Protein AF-A0AA85B5W6-F1 (afdb_monomer)

pLDDT: mean 83.28, std 19.25, range [27.28, 98.5]

Structure (mmCIF, N/CA/C/O backbone):
data_AF-A0AA85B5W6-F1
#
_entry.id   AF-A0AA85B5W6-F1
#
loop_
_atom_site.group_PDB
_atom_site.id
_atom_site.type_symbol
_atom_site.label_atom_id
_atom_site.label_alt_id
_atom_site.label_comp_id
_atom_site.label_asym_id
_atom_site.label_entity_id
_atom_site.label_seq_id
_atom_site.pdbx_PDB_ins_code
_atom_site.Cartn_x
_atom_site.Cartn_y
_atom_site.Cartn_z
_atom_site.occupancy
_atom_site.B_iso_or_equiv
_atom_site.auth_seq_id
_atom_site.auth_comp_id
_atom_site.auth_asym_id
_atom_site.auth_atom_id
_atom_site.pdbx_PDB_model_num
ATOM 1 N N . MET A 1 1 ? 0.219 -20.018 -7.892 1.00 48.59 1 MET A N 1
ATOM 2 C CA . MET A 1 1 ? 1.092 -20.282 -9.063 1.00 48.59 1 MET A CA 1
ATOM 3 C C . MET A 1 1 ? 2.456 -20.764 -8.573 1.00 48.59 1 MET A C 1
ATOM 5 O O . MET A 1 1 ? 2.961 -20.206 -7.611 1.00 48.59 1 MET A O 1
ATOM 9 N N . ARG A 1 2 ? 3.050 -21.797 -9.195 1.00 52.88 2 ARG A N 1
ATOM 10 C CA . ARG A 1 2 ? 4.385 -22.347 -8.834 1.00 52.88 2 ARG A CA 1
ATOM 11 C C . ARG A 1 2 ? 5.553 -21.412 -9.211 1.00 52.88 2 ARG A C 1
ATOM 13 O O . ARG A 1 2 ? 6.679 -21.620 -8.777 1.00 52.88 2 ARG A O 1
ATOM 20 N N . TYR A 1 3 ? 5.238 -20.397 -10.005 1.00 67.00 3 TYR A N 1
ATOM 21 C CA . TYR A 1 3 ? 6.113 -19.479 -10.716 1.00 67.00 3 TYR A CA 1
ATOM 22 C C . TYR A 1 3 ? 5.498 -18.084 -10.593 1.00 67.00 3 TYR A C 1
ATOM 24 O O . TYR A 1 3 ? 4.280 -17.959 -10.730 1.00 67.00 3 TYR A O 1
ATOM 32 N N . GLY A 1 4 ? 6.284 -17.061 -10.268 1.00 78.56 4 GLY A N 1
ATOM 33 C CA . GLY A 1 4 ? 5.754 -15.703 -10.133 1.00 78.56 4 GLY A CA 1
ATOM 34 C C . GLY A 1 4 ? 5.911 -14.881 -11.415 1.00 78.56 4 GLY A C 1
ATOM 35 O O . GLY A 1 4 ? 6.595 -15.285 -12.350 1.00 78.56 4 GLY A O 1
ATOM 36 N N . ILE A 1 5 ? 5.244 -13.729 -11.466 1.00 86.50 5 ILE A N 1
ATOM 37 C CA . ILE A 1 5 ? 5.177 -12.886 -12.667 1.00 86.50 5 ILE A CA 1
ATOM 38 C C . ILE A 1 5 ? 6.371 -11.937 -12.717 1.00 86.50 5 ILE A C 1
ATOM 40 O O . ILE A 1 5 ? 6.615 -11.206 -11.754 1.00 86.50 5 ILE A O 1
ATOM 44 N N . VAL A 1 6 ? 7.072 -11.902 -13.847 1.00 87.88 6 VAL A N 1
ATOM 45 C CA . VAL A 1 6 ? 8.205 -11.005 -14.101 1.00 87.88 6 VAL A CA 1
ATOM 46 C C . VAL A 1 6 ? 7.905 -10.110 -15.301 1.00 87.88 6 VAL A C 1
ATOM 48 O O . VAL A 1 6 ? 7.376 -10.586 -16.307 1.00 87.88 6 VAL A O 1
ATOM 51 N N . LEU A 1 7 ? 8.216 -8.816 -15.173 1.00 86.88 7 LEU A N 1
ATOM 52 C CA . LEU A 1 7 ? 8.003 -7.819 -16.226 1.00 86.88 7 LEU A CA 1
ATOM 53 C C . LEU A 1 7 ? 9.225 -7.664 -17.137 1.00 86.88 7 LEU A C 1
ATOM 55 O O . LEU A 1 7 ? 9.064 -7.463 -18.334 1.00 86.88 7 LEU A O 1
ATOM 59 N N . ASP A 1 8 ? 10.434 -7.778 -16.583 1.00 82.81 8 ASP A N 1
ATOM 60 C CA . ASP A 1 8 ? 11.684 -7.711 -17.344 1.00 82.81 8 ASP A CA 1
ATOM 61 C C . ASP A 1 8 ? 12.495 -9.007 -17.170 1.00 82.81 8 ASP A C 1
ATOM 63 O O . ASP A 1 8 ? 13.161 -9.183 -16.142 1.00 82.81 8 ASP A O 1
ATOM 67 N N . PRO A 1 9 ? 12.446 -9.932 -18.151 1.00 77.25 9 PRO A N 1
ATOM 68 C CA . PRO A 1 9 ? 13.170 -11.190 -18.076 1.00 77.25 9 PRO A CA 1
ATOM 69 C C . PRO A 1 9 ? 14.665 -11.082 -18.400 1.00 77.25 9 PRO A C 1
ATOM 71 O O . PRO A 1 9 ? 15.398 -12.047 -18.203 1.00 77.25 9 PRO A O 1
ATOM 74 N N . SER A 1 10 ? 15.151 -9.919 -18.848 1.00 72.62 10 SER A N 1
ATOM 75 C CA . SER A 1 10 ? 16.491 -9.757 -19.439 1.00 72.62 10 SER A CA 1
ATOM 76 C C . SER A 1 10 ? 17.648 -10.069 -18.483 1.00 72.62 10 SER A C 1
ATOM 78 O O . SER A 1 10 ? 18.784 -10.237 -18.916 1.00 72.62 10 SER A O 1
ATOM 80 N N . LYS A 1 11 ? 17.385 -10.104 -17.172 1.00 66.44 11 LYS A N 1
ATOM 81 C CA . LYS A 1 11 ? 18.387 -10.345 -16.121 1.00 66.44 11 LYS A CA 1
ATOM 82 C C . LYS A 1 11 ? 18.220 -11.687 -15.407 1.00 66.44 11 LYS A C 1
ATOM 84 O O . LYS A 1 11 ? 18.858 -11.911 -14.381 1.00 66.44 11 LYS A O 1
ATOM 89 N N . LEU A 1 12 ? 17.347 -12.559 -15.903 1.00 64.06 12 LEU A N 1
ATOM 90 C CA . LEU A 1 12 ? 17.051 -13.828 -15.249 1.00 64.06 12 LEU A CA 1
ATOM 91 C C . LEU A 1 12 ? 18.063 -14.909 -15.615 1.00 64.06 12 LEU A C 1
ATOM 93 O O . LEU A 1 12 ? 18.280 -15.217 -16.779 1.00 64.06 12 LEU A O 1
ATOM 97 N N . THR A 1 13 ? 18.639 -15.522 -14.585 1.00 54.97 13 THR A N 1
ATOM 98 C CA . THR A 1 13 ? 19.590 -16.638 -14.693 1.00 54.97 13 THR A CA 1
ATOM 99 C C . THR A 1 13 ? 18.946 -18.008 -14.445 1.00 54.97 13 THR A C 1
ATOM 101 O O . THR A 1 13 ? 19.601 -19.029 -14.630 1.00 54.97 13 THR A O 1
ATOM 104 N N . SER A 1 14 ? 17.668 -18.064 -14.040 1.00 57.53 14 SER A N 1
ATOM 105 C CA . SER A 1 14 ? 16.971 -19.295 -13.628 1.00 57.53 14 SER A CA 1
ATOM 106 C C . SER A 1 14 ? 15.591 -19.444 -14.280 1.00 57.53 14 SER A C 1
ATOM 108 O O . SER A 1 14 ? 14.893 -18.452 -14.506 1.00 57.53 14 SER A O 1
ATOM 110 N N . LYS A 1 15 ? 15.171 -20.694 -1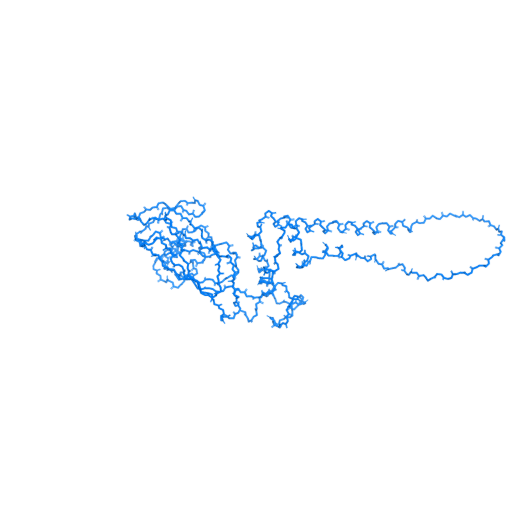4.545 1.00 61.47 15 LYS A N 1
ATOM 111 C CA . LYS A 1 15 ? 13.829 -21.038 -15.055 1.00 61.47 15 LYS A CA 1
ATOM 112 C C . LYS A 1 15 ? 12.762 -20.722 -14.005 1.00 61.47 15 LYS A C 1
ATOM 114 O O . LYS A 1 15 ? 12.447 -21.536 -13.138 1.00 61.47 15 LYS A O 1
ATOM 119 N N . LEU A 1 16 ? 12.194 -19.528 -14.119 1.00 63.81 16 LEU A N 1
ATOM 120 C CA . LEU A 1 16 ? 11.156 -19.006 -13.233 1.00 63.81 16 LEU A CA 1
ATOM 121 C C . LEU A 1 16 ? 9.738 -19.216 -13.752 1.00 63.81 16 LEU A C 1
ATOM 123 O O . LEU A 1 16 ? 8.808 -18.870 -13.037 1.00 63.81 16 LEU A O 1
ATOM 127 N N . THR A 1 17 ? 9.566 -19.788 -14.943 1.00 68.19 17 THR A N 1
ATOM 128 C CA . THR A 1 17 ? 8.276 -20.066 -15.583 1.00 68.19 17 THR A CA 1
ATOM 129 C C . THR A 1 17 ? 8.323 -21.401 -16.321 1.00 68.19 17 THR A C 1
ATOM 131 O O . THR A 1 17 ? 9.388 -21.889 -16.696 1.00 68.19 17 THR A O 1
ATOM 134 N N . TYR A 1 18 ? 7.152 -22.013 -16.516 1.00 70.56 18 TYR A N 1
ATOM 135 C CA . TYR A 1 18 ? 7.030 -23.242 -17.305 1.00 70.56 18 TYR A CA 1
ATOM 136 C C . TYR A 1 18 ? 7.312 -22.991 -18.799 1.00 70.56 18 TYR A C 1
ATOM 138 O O . TYR A 1 18 ? 7.978 -23.799 -19.441 1.00 70.56 18 TYR A O 1
ATOM 146 N N . PHE A 1 19 ? 6.855 -21.848 -19.323 1.00 76.75 19 PHE A N 1
ATOM 147 C CA . PHE A 1 19 ? 7.081 -21.408 -20.700 1.00 76.75 19 PHE A CA 1
ATOM 148 C C . PHE A 1 19 ? 8.150 -20.317 -20.778 1.00 76.75 19 PHE A C 1
ATOM 150 O O . PHE A 1 19 ? 8.316 -19.545 -19.831 1.00 76.75 19 PHE A O 1
ATOM 157 N N . ASP A 1 20 ? 8.848 -20.242 -21.910 1.00 78.56 20 ASP A N 1
ATOM 158 C CA . ASP A 1 20 ? 9.817 -19.181 -22.183 1.00 78.56 20 ASP A CA 1
ATOM 159 C C . ASP A 1 20 ? 9.112 -17.824 -22.350 1.00 78.56 20 ASP A C 1
ATOM 161 O O . ASP A 1 20 ? 8.105 -17.711 -23.047 1.00 78.56 20 ASP A O 1
ATOM 165 N N . LEU A 1 21 ? 9.654 -16.798 -21.694 1.00 81.75 21 LEU A N 1
ATOM 166 C CA . LEU A 1 21 ? 9.147 -15.424 -21.730 1.00 81.75 21 LEU A CA 1
ATOM 167 C C . LEU A 1 21 ? 9.720 -14.616 -22.899 1.00 81.75 21 LEU A C 1
ATOM 169 O O . LEU A 1 21 ? 9.243 -13.518 -23.174 1.00 81.75 21 LEU A O 1
ATOM 173 N N . SER A 1 22 ? 10.732 -15.154 -23.581 1.00 79.69 22 SER A N 1
ATOM 174 C CA . SER A 1 22 ? 11.402 -14.504 -24.712 1.00 79.69 22 SER A CA 1
ATOM 175 C C . SER A 1 22 ? 10.556 -14.535 -25.987 1.00 79.69 22 SER A C 1
ATOM 177 O O . SER A 1 22 ? 10.724 -13.692 -26.865 1.00 79.69 22 SER A O 1
ATOM 179 N N . SER A 1 23 ? 9.631 -15.495 -26.091 1.00 82.12 23 SER A N 1
ATOM 180 C CA . SER A 1 23 ? 8.736 -15.658 -27.236 1.00 82.12 23 SER A CA 1
ATOM 181 C C . SER A 1 23 ? 7.293 -15.376 -26.838 1.00 82.12 23 SER A C 1
ATOM 183 O O . SER A 1 23 ? 6.719 -16.067 -25.998 1.00 82.12 23 SER A O 1
ATOM 185 N N . SER A 1 24 ? 6.672 -14.394 -27.494 1.00 82.19 24 SER A N 1
ATOM 186 C CA . SER A 1 24 ? 5.273 -14.015 -27.258 1.00 82.19 24 SER A CA 1
ATOM 187 C C . SER A 1 24 ? 4.289 -15.163 -27.503 1.00 82.19 24 SER A C 1
ATOM 189 O O . SER A 1 24 ? 3.263 -15.244 -26.833 1.00 82.19 24 SER A O 1
ATOM 191 N N . HIS A 1 25 ? 4.615 -16.076 -28.421 1.00 86.00 25 HIS A N 1
ATOM 192 C CA . HIS A 1 25 ? 3.773 -17.216 -28.787 1.00 86.00 25 HIS A CA 1
ATOM 193 C C . HIS A 1 25 ? 3.726 -18.317 -27.720 1.00 86.00 25 HIS A C 1
ATOM 195 O O . HIS A 1 25 ? 2.855 -19.180 -27.778 1.00 86.00 25 HIS A O 1
ATOM 201 N N . LEU A 1 26 ? 4.654 -18.302 -26.758 1.00 86.56 26 LEU A N 1
ATOM 202 C CA . LEU A 1 26 ? 4.741 -19.304 -25.693 1.00 86.56 26 LEU A CA 1
ATOM 203 C C . LEU A 1 26 ? 4.123 -18.816 -24.376 1.00 86.56 26 LEU A C 1
ATOM 205 O O . LEU A 1 26 ? 4.012 -19.580 -23.420 1.00 86.56 26 LEU A O 1
ATOM 209 N N . ILE A 1 27 ? 3.691 -17.555 -24.308 1.00 86.31 27 ILE A N 1
ATOM 210 C CA . ILE A 1 27 ? 3.125 -16.978 -23.090 1.00 86.31 27 ILE A CA 1
ATOM 211 C C . ILE A 1 27 ? 1.691 -17.482 -22.892 1.00 86.31 27 ILE A C 1
ATOM 213 O O . ILE A 1 27 ? 0.808 -17.248 -23.714 1.00 86.31 27 ILE A O 1
ATOM 217 N N . SER A 1 28 ? 1.442 -18.125 -21.747 1.00 87.81 28 SER A N 1
ATOM 218 C CA . SER A 1 28 ? 0.088 -18.517 -21.339 1.00 87.81 28 SER A CA 1
ATOM 219 C C . SER A 1 28 ? -0.835 -17.290 -21.193 1.00 87.81 28 SER A C 1
ATOM 221 O O . SER A 1 28 ? -0.402 -16.275 -20.634 1.00 87.81 28 SER A O 1
ATOM 223 N N . PRO A 1 29 ? -2.120 -17.377 -21.593 1.00 89.88 29 PRO A N 1
ATOM 224 C CA . PRO A 1 29 ? -3.101 -16.308 -21.389 1.00 89.88 29 PRO A CA 1
ATOM 225 C C . PRO A 1 29 ? -3.207 -15.827 -19.933 1.00 89.88 29 PRO A C 1
ATOM 227 O O . PRO A 1 29 ? -3.298 -14.621 -19.688 1.00 89.88 29 PRO A O 1
ATOM 230 N N . ASP A 1 30 ? -3.118 -16.740 -18.960 1.00 88.50 30 ASP A N 1
ATOM 231 C CA . ASP A 1 30 ? -3.167 -16.400 -17.532 1.00 88.50 30 ASP A CA 1
ATOM 232 C C . ASP A 1 30 ? -1.936 -15.601 -17.102 1.00 88.50 30 ASP A C 1
ATOM 234 O O . ASP A 1 30 ? -2.045 -14.613 -16.368 1.00 88.50 30 ASP A O 1
ATOM 238 N N . TYR A 1 31 ? -0.759 -15.994 -17.602 1.00 89.31 31 TYR A N 1
ATOM 239 C CA . TYR A 1 31 ? 0.474 -15.250 -17.369 1.00 89.31 31 TYR A CA 1
ATOM 240 C C . TYR A 1 31 ? 0.377 -13.857 -17.985 1.00 89.31 31 TYR A C 1
ATOM 242 O O . TYR A 1 31 ? 0.705 -12.880 -17.321 1.00 89.31 31 TYR A O 1
ATOM 250 N N . LEU A 1 32 ? -0.120 -13.741 -19.220 1.00 89.62 32 LEU A N 1
ATOM 251 C CA . LEU A 1 32 ? -0.286 -12.456 -19.897 1.00 89.62 32 LEU A CA 1
ATOM 252 C C . LEU A 1 32 ? -1.266 -11.534 -19.153 1.00 89.62 32 LEU A C 1
ATOM 254 O O . LEU A 1 32 ? -1.010 -10.337 -19.023 1.00 89.62 32 LEU A O 1
ATOM 258 N N . SER A 1 33 ? -2.370 -12.078 -18.633 1.00 92.94 33 SER A N 1
ATOM 259 C CA . SER A 1 33 ? -3.329 -11.333 -17.807 1.00 92.94 33 SER A CA 1
ATOM 260 C C . SER A 1 33 ? -2.674 -10.802 -16.529 1.00 92.94 33 SER A C 1
ATOM 262 O O . SER A 1 33 ? -2.769 -9.611 -16.219 1.00 92.94 33 SER A O 1
ATOM 264 N N . ALA A 1 34 ? -1.933 -11.653 -15.817 1.00 91.31 34 ALA A N 1
ATOM 265 C CA . ALA A 1 34 ? -1.226 -11.262 -14.603 1.00 91.31 34 ALA A CA 1
ATOM 266 C C . ALA A 1 34 ? -0.055 -10.298 -14.882 1.00 91.31 34 ALA A C 1
ATOM 268 O O . ALA A 1 34 ? 0.158 -9.360 -14.116 1.00 91.31 34 ALA A O 1
ATOM 269 N N . TYR A 1 35 ? 0.654 -10.468 -16.002 1.00 91.62 35 TYR A N 1
ATOM 270 C CA . TYR A 1 35 ? 1.693 -9.562 -16.498 1.00 91.62 35 TYR A CA 1
ATOM 271 C C . TYR A 1 35 ? 1.134 -8.156 -16.718 1.00 91.62 35 TYR A C 1
ATOM 273 O O . TYR A 1 35 ? 1.684 -7.189 -16.192 1.00 91.62 35 TYR A O 1
ATOM 281 N N . LYS A 1 36 ? -0.005 -8.036 -17.416 1.00 94.00 36 LYS A N 1
ATOM 282 C CA . LYS A 1 36 ? -0.684 -6.749 -17.620 1.00 94.00 36 LYS A CA 1
ATOM 283 C C . LYS A 1 36 ? -1.054 -6.112 -16.282 1.00 94.00 36 LYS A C 1
ATOM 285 O O . LYS A 1 36 ? -0.658 -4.977 -16.026 1.00 94.00 36 LYS A O 1
ATOM 290 N N . LYS A 1 37 ? -1.721 -6.848 -15.387 1.00 94.62 37 LYS A N 1
ATOM 291 C CA . LYS A 1 37 ? -2.104 -6.343 -14.055 1.00 94.62 37 LYS A CA 1
ATOM 292 C C . LYS A 1 37 ? -0.897 -5.860 -13.248 1.00 94.62 37 LYS A C 1
ATOM 294 O O . LYS A 1 37 ? -0.909 -4.744 -12.738 1.00 94.62 37 LYS A O 1
ATOM 299 N N . LYS A 1 38 ? 0.174 -6.658 -13.197 1.00 94.38 38 LYS A N 1
ATOM 300 C CA . LYS A 1 38 ? 1.414 -6.284 -12.510 1.00 94.38 38 LYS A CA 1
ATOM 301 C C . LYS A 1 38 ? 2.057 -5.049 -13.145 1.00 94.38 38 LYS A C 1
ATOM 303 O O . LYS A 1 38 ? 2.510 -4.179 -12.415 1.00 94.38 38 LYS A O 1
ATOM 308 N N . SER A 1 39 ? 2.059 -4.925 -14.474 1.00 94.81 39 SER A N 1
ATOM 309 C CA . SER A 1 39 ? 2.603 -3.740 -15.152 1.00 94.81 39 SER A CA 1
ATOM 310 C C . SER A 1 39 ? 1.863 -2.454 -14.769 1.00 94.81 39 SER A C 1
ATOM 312 O O . SER A 1 39 ? 2.509 -1.453 -14.466 1.00 94.81 39 SER A O 1
ATOM 314 N N . HIS A 1 40 ? 0.530 -2.500 -14.675 1.00 95.38 40 HIS A N 1
ATOM 315 C CA . HIS A 1 40 ? -0.272 -1.366 -14.215 1.00 95.38 40 HIS A CA 1
ATOM 316 C C . HIS A 1 40 ? 0.047 -0.991 -12.765 1.00 95.38 40 HIS A C 1
ATOM 318 O O . HIS A 1 40 ? 0.278 0.184 -12.487 1.00 95.38 40 HIS A O 1
ATOM 324 N N . LEU A 1 41 ? 0.135 -1.979 -11.867 1.00 95.00 41 LEU A N 1
ATOM 325 C CA . LEU A 1 41 ? 0.509 -1.743 -10.469 1.00 95.00 41 LEU A CA 1
ATOM 326 C C . LEU A 1 41 ? 1.899 -1.114 -10.354 1.00 95.00 41 LEU A C 1
ATOM 328 O O . LEU A 1 41 ? 2.057 -0.114 -9.668 1.00 95.00 41 LEU A O 1
ATOM 332 N N . VAL A 1 42 ? 2.897 -1.627 -11.078 1.00 95.69 42 VAL A N 1
ATOM 333 C CA . VAL A 1 42 ? 4.266 -1.088 -11.027 1.00 95.69 42 VAL A CA 1
ATOM 334 C C . VAL A 1 42 ? 4.327 0.359 -11.522 1.00 95.69 42 VAL A C 1
ATOM 336 O O . VAL A 1 42 ? 5.028 1.175 -10.927 1.00 95.69 42 VAL A O 1
ATOM 339 N N . ILE A 1 43 ? 3.580 0.719 -12.570 1.00 95.44 43 ILE A N 1
ATOM 340 C CA . ILE A 1 43 ? 3.507 2.116 -13.022 1.00 95.44 43 ILE A CA 1
ATOM 341 C C . ILE A 1 43 ? 2.776 2.997 -12.000 1.00 95.44 43 ILE A C 1
ATOM 343 O O . ILE A 1 43 ? 3.246 4.098 -11.722 1.00 95.44 43 ILE A O 1
ATOM 347 N N . ARG A 1 44 ? 1.694 2.510 -11.381 1.00 96.00 44 ARG A N 1
ATOM 348 C CA . ARG A 1 44 ? 0.989 3.233 -10.311 1.00 96.00 44 ARG A CA 1
ATOM 349 C C . ARG A 1 44 ? 1.874 3.450 -9.081 1.00 96.00 44 ARG A C 1
ATOM 351 O O . ARG A 1 44 ? 1.938 4.555 -8.561 1.00 96.00 44 ARG A O 1
ATOM 358 N N . MET A 1 45 ? 2.625 2.440 -8.653 1.00 95.88 45 MET A N 1
ATOM 359 C CA . MET A 1 45 ? 3.589 2.560 -7.551 1.00 95.88 45 MET A CA 1
ATOM 360 C C . MET A 1 45 ? 4.693 3.576 -7.868 1.00 95.88 45 MET A C 1
ATOM 362 O O . MET A 1 45 ? 5.156 4.304 -6.990 1.00 95.88 45 MET A O 1
ATOM 366 N N . LEU A 1 46 ? 5.124 3.644 -9.131 1.00 95.25 46 LEU A N 1
ATOM 367 C CA . LEU A 1 46 ? 6.082 4.648 -9.582 1.00 95.25 46 LEU A CA 1
ATOM 368 C C . LEU A 1 46 ? 5.472 6.058 -9.567 1.00 95.25 46 LEU A C 1
ATOM 370 O O . LEU A 1 46 ? 6.148 7.001 -9.163 1.00 95.25 46 LEU A O 1
ATOM 374 N N . GLU A 1 47 ? 4.205 6.197 -9.962 1.00 95.94 47 GLU A N 1
ATOM 375 C CA . GLU A 1 47 ? 3.441 7.445 -9.863 1.00 95.94 47 GLU A CA 1
ATOM 376 C C . GLU A 1 47 ? 3.325 7.922 -8.412 1.00 95.94 47 GLU A C 1
ATOM 378 O O . GLU A 1 47 ? 3.610 9.084 -8.145 1.00 95.94 47 GLU A O 1
ATOM 383 N N . LEU A 1 48 ? 2.990 7.034 -7.470 1.00 94.62 48 LEU A N 1
ATOM 384 C CA . LEU A 1 48 ? 2.921 7.361 -6.040 1.00 94.62 48 LEU A CA 1
ATOM 385 C C . LEU A 1 48 ? 4.277 7.830 -5.492 1.00 94.62 48 LEU A C 1
ATOM 387 O O . LEU A 1 48 ? 4.338 8.719 -4.649 1.00 94.62 48 LEU A O 1
ATOM 391 N N . ARG A 1 49 ? 5.380 7.263 -5.995 1.00 92.69 49 ARG A N 1
ATOM 392 C CA . ARG A 1 49 ? 6.738 7.606 -5.549 1.00 92.69 49 ARG A CA 1
ATOM 393 C C . ARG A 1 49 ? 7.266 8.916 -6.129 1.00 92.69 49 ARG A C 1
ATOM 395 O O . ARG A 1 49 ? 7.972 9.640 -5.435 1.00 92.69 49 ARG A O 1
ATOM 402 N N . LEU A 1 50 ? 7.007 9.176 -7.409 1.00 94.19 50 LEU A N 1
ATOM 403 C CA . LEU A 1 50 ? 7.525 10.357 -8.112 1.00 94.19 50 LEU A CA 1
ATOM 404 C C . LEU A 1 50 ? 6.558 11.546 -8.069 1.00 94.19 50 LEU A C 1
ATOM 406 O O . LEU A 1 50 ? 6.986 12.688 -8.213 1.00 94.19 50 LEU A O 1
ATOM 410 N N . GLY A 1 51 ? 5.266 11.276 -7.905 1.00 95.06 51 GLY A N 1
ATOM 411 C CA . GLY A 1 51 ? 4.178 12.212 -8.140 1.00 95.06 51 GLY A CA 1
ATOM 412 C C . GLY A 1 51 ? 3.714 12.209 -9.599 1.00 95.06 51 GLY A C 1
ATOM 413 O O . GLY A 1 51 ? 4.507 12.121 -10.544 1.00 95.06 51 GLY A O 1
ATOM 414 N N . GLN A 1 52 ? 2.404 12.377 -9.787 1.00 94.38 52 GLN A N 1
ATOM 415 C CA . GLN A 1 52 ? 1.764 12.442 -11.103 1.00 94.38 52 GLN A CA 1
ATOM 416 C C . GLN A 1 52 ? 2.386 13.498 -12.044 1.00 94.38 52 GLN A C 1
ATOM 418 O O . GLN A 1 52 ? 2.666 13.155 -13.198 1.00 94.38 52 GLN A O 1
ATOM 423 N N . PRO A 1 53 ? 2.680 14.746 -11.609 1.00 96.62 53 PRO A N 1
ATOM 424 C CA . PRO A 1 53 ? 3.243 15.756 -12.509 1.00 96.62 53 PRO A CA 1
ATOM 425 C C . PRO A 1 53 ? 4.616 15.356 -13.056 1.00 96.62 53 PRO A C 1
ATOM 427 O O . PRO A 1 53 ? 4.916 15.573 -14.230 1.00 96.62 53 PRO A O 1
ATOM 430 N N . VAL A 1 54 ? 5.442 14.731 -12.217 1.00 96.25 54 VAL A N 1
ATOM 431 C CA . VAL A 1 54 ? 6.794 14.299 -12.576 1.00 96.25 54 VAL A CA 1
ATOM 432 C C . VAL A 1 54 ? 6.742 13.110 -13.531 1.00 96.25 54 VAL A C 1
ATOM 434 O O . VAL A 1 54 ? 7.444 13.103 -14.543 1.00 96.25 54 VAL A O 1
ATOM 437 N N . LEU A 1 55 ? 5.872 12.128 -13.269 1.00 95.75 55 LEU A N 1
ATOM 438 C CA . LEU A 1 55 ? 5.683 11.004 -14.186 1.00 95.75 55 LEU A CA 1
ATOM 439 C C . LEU A 1 55 ? 5.204 11.488 -15.564 1.00 95.75 55 LEU A C 1
ATOM 441 O O . LEU A 1 55 ? 5.704 11.022 -16.588 1.00 95.75 55 LEU A O 1
ATOM 445 N N . LEU A 1 56 ? 4.309 12.478 -15.612 1.00 96.19 56 LEU A N 1
ATOM 446 C CA . LEU A 1 56 ? 3.862 13.073 -16.871 1.00 96.19 56 LEU A CA 1
ATOM 447 C C . LEU A 1 56 ? 5.009 13.762 -17.630 1.00 96.19 56 LEU A C 1
ATOM 449 O O . LEU A 1 56 ? 5.119 13.613 -18.847 1.00 96.19 56 LEU A O 1
ATOM 453 N N . GLN A 1 57 ? 5.904 14.468 -16.933 1.00 96.62 57 GLN A N 1
ATOM 454 C CA . GLN A 1 57 ? 7.101 15.058 -17.547 1.00 96.62 57 GLN A CA 1
ATOM 455 C C . GLN A 1 57 ? 8.025 13.992 -18.152 1.00 96.62 57 GLN A C 1
ATOM 457 O O . GLN A 1 57 ? 8.527 14.175 -19.263 1.00 96.62 57 GLN A O 1
ATOM 462 N N . VAL A 1 58 ? 8.210 12.860 -17.466 1.00 95.81 58 VAL A N 1
ATOM 463 C CA . VAL A 1 58 ? 8.976 11.710 -17.974 1.00 95.81 58 VAL A CA 1
ATOM 464 C C . VAL A 1 58 ? 8.350 11.158 -19.258 1.00 95.81 58 VAL A C 1
ATOM 466 O O . VAL A 1 58 ? 9.053 10.980 -20.256 1.00 95.81 58 VAL A O 1
ATOM 469 N N . LEU A 1 59 ? 7.032 10.931 -19.263 1.00 95.00 59 LEU A N 1
ATOM 470 C CA . LEU A 1 59 ? 6.301 10.431 -20.435 1.00 95.00 59 LEU A CA 1
ATOM 471 C C . LEU A 1 59 ? 6.362 11.410 -21.616 1.00 95.00 59 LEU A C 1
ATOM 473 O O . LEU A 1 59 ? 6.591 11.005 -22.757 1.00 95.00 59 LEU A O 1
ATOM 477 N N . ASN A 1 60 ? 6.250 12.710 -21.346 1.00 95.81 60 ASN A N 1
ATOM 478 C CA . ASN A 1 60 ? 6.406 13.742 -22.366 1.00 95.81 60 ASN A CA 1
ATOM 479 C C . ASN A 1 60 ? 7.828 13.767 -22.934 1.00 95.81 60 ASN A C 1
ATOM 481 O O . ASN A 1 60 ? 8.004 13.851 -24.151 1.00 95.81 60 ASN A O 1
ATOM 485 N N . LYS A 1 61 ? 8.855 13.645 -22.083 1.00 94.69 61 LYS A N 1
ATOM 486 C CA . LYS A 1 61 ? 10.254 13.601 -22.524 1.00 94.69 61 LYS A CA 1
ATOM 487 C C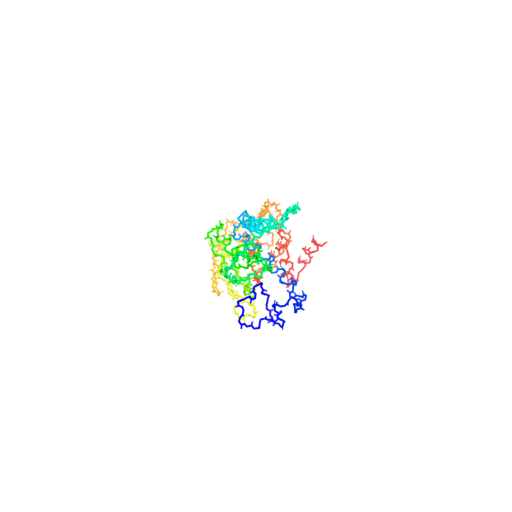 . LYS A 1 61 ? 10.519 12.399 -23.432 1.00 94.69 61 LYS A C 1
ATOM 489 O O . LYS A 1 61 ? 11.155 12.577 -24.469 1.00 94.69 61 LYS A O 1
ATOM 494 N N . LEU A 1 62 ? 9.997 11.218 -23.085 1.00 93.12 62 LEU A N 1
ATOM 495 C CA . LEU A 1 62 ? 10.051 10.016 -23.929 1.00 93.12 62 LEU A CA 1
ATOM 496 C C . LEU A 1 62 ? 9.497 10.289 -25.331 1.00 93.12 62 LEU A C 1
ATOM 498 O O . LEU A 1 62 ? 10.178 10.058 -26.329 1.00 93.12 62 LEU A O 1
ATOM 502 N N . LEU A 1 63 ? 8.284 10.840 -25.403 1.00 92.94 63 LEU A N 1
ATOM 503 C CA . LEU A 1 63 ? 7.616 11.108 -26.673 1.00 92.94 63 LEU A CA 1
ATOM 504 C C . LEU A 1 63 ? 8.355 12.162 -27.510 1.00 92.94 63 LEU A C 1
ATOM 506 O O . LEU A 1 63 ? 8.467 12.022 -28.728 1.00 92.94 63 LEU A O 1
ATOM 510 N N . VAL A 1 64 ? 8.871 13.217 -26.874 1.00 93.75 64 VAL A N 1
ATOM 511 C CA . VAL A 1 64 ? 9.637 14.268 -27.557 1.00 93.75 64 VAL A CA 1
ATOM 512 C C . VAL A 1 64 ? 10.929 13.704 -28.148 1.00 93.75 64 VAL A C 1
ATOM 514 O O . VAL A 1 64 ? 11.208 13.955 -29.319 1.00 93.75 64 VAL A O 1
ATOM 517 N N . LEU A 1 65 ? 11.687 12.907 -27.390 1.00 91.31 65 LEU A N 1
ATOM 518 C CA . LEU A 1 65 ? 12.929 12.295 -27.876 1.00 91.31 65 LEU A CA 1
ATOM 519 C C . LEU A 1 65 ? 12.679 11.346 -29.058 1.00 91.31 65 LEU A C 1
ATOM 521 O O . LEU A 1 65 ? 13.407 11.404 -30.055 1.00 91.31 65 LEU A O 1
ATOM 525 N N . ALA A 1 66 ? 11.615 10.542 -28.992 1.00 90.94 66 ALA A N 1
ATOM 526 C CA . ALA A 1 66 ? 11.210 9.665 -30.087 1.00 90.94 66 ALA A CA 1
ATOM 527 C C . ALA A 1 66 ? 10.834 10.462 -31.349 1.00 90.94 66 ALA A C 1
ATOM 529 O O . ALA A 1 66 ? 11.306 10.165 -32.451 1.00 90.94 66 ALA A O 1
ATOM 530 N N . ARG A 1 67 ? 10.033 11.527 -31.196 1.00 91.19 67 ARG A N 1
ATOM 531 C CA . ARG A 1 67 ? 9.616 12.405 -32.303 1.00 91.19 67 ARG A CA 1
ATOM 532 C C . ARG A 1 67 ? 10.801 13.102 -32.969 1.00 91.19 67 ARG A C 1
ATOM 534 O O . ARG A 1 67 ? 10.866 13.133 -34.196 1.00 91.19 67 ARG A O 1
ATOM 541 N N . LEU A 1 68 ? 11.723 13.658 -32.183 1.00 90.00 68 LEU A N 1
ATOM 542 C CA . LEU A 1 68 ? 12.908 14.347 -32.706 1.00 90.00 68 LEU A CA 1
ATOM 543 C C . LEU A 1 68 ? 13.819 13.386 -33.476 1.00 90.00 68 LEU A C 1
ATOM 545 O O . LEU A 1 68 ? 14.230 13.697 -34.593 1.00 90.00 68 LEU A O 1
ATOM 549 N N . SER A 1 69 ? 14.051 12.193 -32.927 1.00 89.06 69 SER A N 1
ATOM 550 C CA . SER A 1 69 ? 14.879 11.169 -33.577 1.00 89.06 69 SER A CA 1
ATOM 551 C C . SER A 1 69 ? 14.255 10.702 -34.895 1.00 89.06 69 SER A C 1
ATOM 553 O O . SER A 1 69 ? 14.941 10.627 -35.909 1.00 89.06 69 SER A O 1
ATOM 555 N N . THR A 1 70 ? 12.932 10.501 -34.923 1.00 87.25 70 THR A N 1
ATOM 556 C CA . THR A 1 70 ? 12.194 10.123 -36.143 1.00 87.25 70 THR A CA 1
ATOM 557 C C . THR A 1 70 ? 12.300 11.192 -37.237 1.00 87.25 70 THR A C 1
ATOM 559 O O . THR A 1 70 ? 12.585 10.873 -38.388 1.00 87.25 70 THR A O 1
ATOM 562 N N . LYS A 1 71 ? 12.142 12.479 -36.892 1.00 85.50 71 LYS A N 1
ATOM 563 C CA . LYS A 1 71 ? 12.289 13.591 -37.851 1.00 85.50 71 LYS A CA 1
ATOM 564 C C . LYS A 1 71 ? 13.707 13.698 -38.420 1.00 85.50 71 LYS A C 1
ATOM 566 O O . LYS A 1 71 ? 13.872 14.001 -39.601 1.00 85.50 71 LYS A O 1
ATOM 571 N N . SER A 1 72 ? 14.730 13.443 -37.605 1.00 81.94 72 SER A N 1
ATOM 572 C CA . SER A 1 72 ? 16.122 13.446 -38.073 1.00 81.94 72 SER A CA 1
ATOM 573 C C . SER A 1 72 ? 16.383 12.328 -39.091 1.00 81.94 72 SER A C 1
ATOM 575 O O . SER A 1 72 ? 17.041 12.556 -40.105 1.00 81.94 72 SER A O 1
ATOM 577 N N . ILE A 1 73 ? 15.796 11.148 -38.884 1.00 80.25 73 ILE A N 1
ATOM 578 C CA . ILE A 1 73 ? 15.908 10.015 -39.818 1.00 80.25 73 ILE A CA 1
ATOM 579 C C . ILE A 1 73 ? 15.173 10.303 -41.135 1.00 80.25 73 ILE A C 1
ATOM 581 O O . ILE A 1 73 ? 15.693 10.040 -42.216 1.00 80.25 73 ILE A O 1
ATOM 585 N N . LEU A 1 74 ? 13.979 10.895 -41.065 1.00 78.19 74 LEU A N 1
ATOM 586 C CA . LEU A 1 74 ? 13.215 11.255 -42.265 1.00 78.19 74 LEU A CA 1
ATOM 587 C C . LEU A 1 74 ? 13.928 12.341 -43.084 1.00 78.19 74 LEU A C 1
ATOM 589 O O . LEU A 1 74 ? 14.140 12.173 -44.279 1.00 78.19 74 LEU A O 1
ATOM 593 N N . SER A 1 75 ? 14.418 13.397 -42.430 1.00 74.12 75 SER A N 1
ATOM 594 C CA . SER A 1 75 ? 15.131 14.482 -43.125 1.00 74.12 75 SER A CA 1
ATOM 595 C C . SER A 1 75 ? 16.493 14.071 -43.706 1.00 74.12 75 SER A C 1
ATOM 597 O O . SER A 1 75 ? 16.961 14.695 -44.656 1.00 74.12 75 SER A O 1
ATOM 599 N N . SER A 1 76 ? 17.136 13.023 -43.176 1.00 62.31 76 SER A N 1
ATOM 600 C CA . SER A 1 76 ? 18.334 12.422 -43.788 1.00 62.31 76 SER A CA 1
ATOM 601 C C . SER A 1 76 ? 17.998 11.508 -44.972 1.00 62.31 76 SER A C 1
ATOM 603 O O . SER A 1 76 ? 18.800 11.394 -45.896 1.00 62.31 76 SER A O 1
ATOM 605 N N . THR A 1 77 ? 16.800 10.923 -44.997 1.00 58.34 77 THR A N 1
ATOM 606 C CA . THR A 1 77 ? 16.310 10.121 -46.129 1.00 58.34 77 THR A CA 1
ATOM 607 C C . THR A 1 77 ? 15.948 11.009 -47.326 1.00 58.34 77 THR A C 1
ATOM 609 O O . THR A 1 77 ? 16.343 10.699 -48.449 1.00 58.34 77 THR A O 1
ATOM 612 N N . ASP A 1 78 ? 15.309 12.160 -47.090 1.00 56.00 78 ASP A N 1
ATOM 613 C CA . ASP A 1 78 ? 14.939 13.110 -48.153 1.00 56.00 78 ASP A CA 1
ATOM 614 C C . ASP A 1 78 ? 16.165 13.740 -48.842 1.00 56.00 78 ASP A C 1
ATOM 616 O O . ASP A 1 78 ? 16.183 13.895 -50.064 1.00 56.00 78 ASP A O 1
ATOM 620 N N . ARG A 1 79 ? 17.246 14.031 -48.095 1.00 49.88 79 ARG A N 1
ATOM 621 C CA . ARG A 1 79 ? 18.507 14.535 -48.684 1.00 49.88 79 ARG A CA 1
ATOM 622 C C . ARG A 1 79 ? 19.194 13.517 -49.597 1.00 49.88 79 ARG A C 1
ATOM 624 O O . ARG A 1 79 ? 19.826 13.911 -50.575 1.00 49.88 79 ARG A O 1
ATOM 631 N N . ASN A 1 80 ? 19.053 12.225 -49.305 1.00 50.91 80 ASN A N 1
ATOM 632 C CA . ASN A 1 80 ? 19.632 11.166 -50.131 1.00 50.91 80 ASN A CA 1
ATOM 633 C C . ASN A 1 80 ? 18.791 10.867 -51.384 1.00 50.91 80 ASN A C 1
ATOM 635 O O . ASN A 1 80 ? 19.340 10.363 -52.360 1.00 50.91 80 ASN A O 1
ATOM 639 N N . GLN A 1 81 ? 17.498 11.215 -51.407 1.00 46.75 81 GLN A N 1
ATOM 640 C CA . GLN A 1 81 ? 16.673 11.128 -52.622 1.00 46.75 81 GLN A CA 1
ATOM 641 C C . GLN A 1 81 ? 16.872 12.324 -53.566 1.00 46.75 81 GLN A C 1
ATOM 643 O O . GLN A 1 81 ? 16.801 12.152 -54.783 1.00 46.75 81 GLN A O 1
ATOM 648 N N . SER A 1 82 ? 17.225 13.509 -53.052 1.00 42.81 82 SER A N 1
ATOM 649 C CA . SER A 1 82 ? 17.464 14.708 -53.878 1.00 42.81 82 SER A CA 1
ATOM 650 C C . SER A 1 82 ? 18.733 14.683 -54.751 1.00 42.81 82 SER A C 1
ATOM 652 O O . SER A 1 82 ? 19.000 15.653 -55.451 1.00 42.81 82 SER A O 1
ATOM 654 N N . LEU A 1 83 ? 19.510 13.593 -54.748 1.00 44.62 83 LEU A N 1
ATOM 655 C CA . LEU A 1 83 ? 20.727 13.430 -55.561 1.00 44.62 83 LEU A CA 1
ATOM 656 C C . LEU A 1 83 ? 20.563 12.467 -56.757 1.00 44.62 83 LEU A C 1
ATOM 658 O O . LEU A 1 83 ? 21.559 12.085 -57.363 1.00 44.62 83 LEU A O 1
ATOM 662 N N . SER A 1 84 ? 19.336 12.066 -57.121 1.00 43.88 84 SER A N 1
ATOM 663 C CA . SER A 1 84 ? 19.120 11.057 -58.182 1.00 43.88 84 SER A CA 1
ATOM 664 C C . SER A 1 84 ? 17.998 11.353 -59.189 1.00 43.88 84 SER A C 1
ATOM 666 O O . SER A 1 84 ? 17.482 10.434 -59.819 1.00 43.88 84 SER A O 1
ATOM 668 N N . VAL A 1 85 ? 17.644 12.624 -59.412 1.00 36.78 85 VAL A N 1
ATOM 669 C CA . VAL A 1 85 ? 16.705 13.009 -60.486 1.00 36.78 85 VAL A CA 1
ATOM 670 C C . VAL A 1 85 ? 17.428 13.906 -61.492 1.00 36.78 85 VAL A C 1
ATOM 672 O O . VAL A 1 85 ? 17.987 14.935 -61.124 1.00 36.78 85 VAL A O 1
ATOM 675 N N . GLY A 1 86 ? 17.496 13.428 -62.736 1.00 34.94 86 GLY A N 1
ATOM 676 C CA . GLY A 1 86 ? 18.454 13.844 -63.756 1.00 34.94 86 GLY A CA 1
ATOM 677 C C . GLY A 1 86 ? 18.137 15.115 -64.542 1.00 34.94 86 GLY A C 1
ATOM 678 O O . GLY A 1 86 ? 17.115 15.773 -64.360 1.00 34.94 86 GLY A O 1
ATOM 679 N N . LEU A 1 87 ? 19.042 15.398 -65.477 1.00 32.72 87 LEU A N 1
ATOM 680 C CA . LEU A 1 87 ? 18.812 16.267 -66.622 1.00 32.72 87 LEU A CA 1
ATOM 681 C C . LEU A 1 87 ? 19.312 15.551 -67.882 1.00 32.72 87 LEU A C 1
ATOM 683 O O . LEU A 1 87 ? 20.514 15.404 -68.094 1.00 32.72 87 LEU A O 1
ATOM 687 N N . ASP A 1 88 ? 18.349 15.097 -68.682 1.00 31.58 88 ASP A N 1
ATOM 688 C CA . ASP A 1 88 ? 18.505 14.780 -70.100 1.00 31.58 88 ASP A CA 1
ATOM 689 C C . ASP A 1 88 ? 18.792 16.070 -70.884 1.00 31.58 88 ASP A C 1
ATOM 691 O O . ASP A 1 88 ? 18.152 17.102 -70.666 1.00 31.58 88 ASP A O 1
ATOM 695 N N . GLY A 1 89 ? 19.720 15.999 -71.837 1.00 30.59 89 GLY A N 1
ATOM 696 C CA . GLY A 1 89 ? 20.046 17.089 -72.755 1.00 30.59 89 GLY A CA 1
ATOM 697 C C . GLY A 1 89 ? 20.851 16.582 -73.948 1.00 30.59 89 GLY A C 1
ATOM 698 O O . GLY A 1 89 ? 22.065 16.432 -73.875 1.00 30.59 89 GLY A O 1
ATOM 699 N N . CYS A 1 90 ? 20.151 16.292 -75.044 1.00 28.30 90 CYS A N 1
ATOM 700 C CA . CYS A 1 90 ? 20.692 15.825 -76.318 1.00 28.30 90 CYS A CA 1
ATOM 701 C C . CYS A 1 90 ? 21.542 16.912 -77.013 1.00 28.30 90 CYS A C 1
ATOM 703 O O . CYS A 1 90 ? 21.092 18.047 -77.153 1.00 28.30 90 CYS A O 1
ATOM 705 N N . GLY A 1 91 ? 22.728 16.553 -77.516 1.00 28.34 91 GLY A N 1
ATOM 706 C CA . GLY A 1 91 ? 23.553 17.415 -78.367 1.00 28.34 91 GLY A CA 1
ATOM 707 C C . GLY A 1 91 ? 24.689 16.637 -79.035 1.00 28.34 91 GLY A C 1
ATOM 708 O O . GLY A 1 91 ? 25.634 16.222 -78.375 1.00 28.34 91 GLY A O 1
ATOM 709 N N . ARG A 1 92 ? 24.573 16.418 -80.349 1.00 29.52 92 ARG A N 1
ATOM 710 C CA . ARG A 1 92 ? 25.619 15.862 -81.225 1.00 29.52 92 ARG A CA 1
ATOM 711 C C . ARG A 1 92 ? 26.763 16.869 -81.398 1.00 29.52 92 ARG A C 1
ATOM 713 O O . ARG A 1 92 ? 26.472 18.038 -81.623 1.00 29.52 92 ARG A O 1
ATOM 720 N N . ASN A 1 93 ? 28.013 16.398 -81.398 1.00 28.89 93 ASN A N 1
ATOM 721 C CA . ASN A 1 93 ? 29.051 16.780 -82.369 1.00 28.89 93 ASN A CA 1
ATOM 722 C C . ASN A 1 93 ? 30.284 15.865 -82.256 1.00 28.89 93 ASN A C 1
ATOM 724 O O . ASN A 1 93 ? 30.690 15.483 -81.162 1.00 28.89 93 ASN A O 1
ATOM 728 N N . GLU A 1 94 ? 30.826 15.509 -83.420 1.00 28.95 94 GLU A N 1
ATOM 729 C CA . GLU A 1 94 ? 32.048 14.730 -83.641 1.00 28.95 94 GLU A CA 1
ATOM 730 C C . GLU A 1 94 ? 33.318 15.535 -83.313 1.00 28.95 94 GLU A C 1
ATOM 732 O O . GLU A 1 94 ? 33.329 16.762 -83.435 1.00 28.95 94 GLU A O 1
ATOM 737 N N . GLY A 1 95 ? 34.407 14.836 -82.970 1.00 28.02 95 GLY A N 1
ATOM 738 C CA . GLY A 1 95 ? 35.758 15.402 -82.913 1.00 28.02 95 GLY A CA 1
ATOM 739 C C . GLY A 1 95 ? 36.721 14.601 -82.033 1.00 28.02 95 GLY A C 1
ATOM 740 O O . GLY A 1 95 ? 36.522 14.495 -80.828 1.00 28.02 95 GLY A O 1
ATOM 741 N N . ASP A 1 96 ? 37.759 14.050 -82.660 1.00 27.28 96 ASP A N 1
ATOM 742 C CA . ASP A 1 96 ? 38.852 13.248 -82.101 1.00 27.28 96 ASP A CA 1
ATOM 743 C C . ASP A 1 96 ? 39.527 13.805 -80.833 1.00 27.28 96 ASP A C 1
ATOM 745 O O . ASP A 1 96 ? 39.849 14.990 -80.748 1.00 27.28 96 ASP A O 1
ATOM 749 N N . SER A 1 97 ? 39.890 12.921 -79.894 1.00 28.73 97 SER A N 1
ATOM 750 C CA . SER A 1 97 ? 41.295 12.682 -79.493 1.00 28.73 97 SER A CA 1
ATOM 751 C C . SER A 1 97 ? 41.419 11.763 -78.269 1.00 28.73 97 SER A C 1
ATOM 753 O O . SER A 1 97 ? 40.684 11.833 -77.288 1.00 28.73 97 SER A O 1
ATOM 755 N N . VAL A 1 98 ? 42.395 10.864 -78.367 1.00 31.92 98 VAL A N 1
ATOM 756 C CA . VAL A 1 98 ? 42.806 9.853 -77.391 1.00 31.92 98 VAL A CA 1
ATOM 757 C C . VAL A 1 98 ? 43.472 10.495 -76.170 1.00 31.92 98 VAL A C 1
ATOM 759 O O . VAL A 1 98 ? 44.418 11.262 -76.326 1.00 31.92 98 VAL A O 1
ATOM 762 N N . SER A 1 99 ? 43.099 10.078 -74.955 1.00 27.88 99 SER A N 1
ATOM 763 C CA . SER A 1 99 ? 44.065 9.962 -73.851 1.00 27.88 99 SER A CA 1
ATOM 764 C C . SER A 1 99 ? 43.631 8.927 -72.809 1.00 27.88 99 SER A C 1
ATOM 766 O O . SER A 1 99 ? 42.516 8.915 -72.296 1.00 27.88 99 SER A O 1
ATOM 768 N N . VAL A 1 100 ? 44.559 8.013 -72.545 1.00 31.30 100 VAL A N 1
ATOM 769 C CA . VAL A 1 100 ? 44.519 6.946 -71.547 1.00 31.30 100 VAL A CA 1
ATOM 770 C C . VAL A 1 100 ? 44.918 7.537 -70.200 1.00 31.30 100 VAL A C 1
ATOM 772 O O . VAL A 1 100 ? 45.995 8.112 -70.115 1.00 31.30 100 VAL A O 1
ATOM 775 N N . THR A 1 101 ? 44.136 7.325 -69.139 1.00 28.52 101 THR A N 1
ATOM 776 C CA . THR A 1 101 ? 44.689 7.084 -67.792 1.00 28.52 101 THR A CA 1
ATOM 777 C C . THR A 1 101 ? 43.725 6.263 -66.937 1.00 28.52 101 THR A C 1
ATOM 779 O O . THR A 1 101 ? 42.534 6.531 -66.816 1.00 28.52 101 THR A O 1
ATOM 782 N N . SER A 1 102 ? 44.294 5.213 -66.363 1.00 31.30 102 SER A N 1
ATOM 783 C CA . SER A 1 102 ? 43.760 4.309 -65.357 1.00 31.30 102 SER A CA 1
ATOM 784 C C . SER A 1 102 ? 43.525 5.001 -64.013 1.00 31.30 102 SER A C 1
ATOM 786 O O . SER A 1 102 ? 44.420 5.696 -63.539 1.00 31.30 102 SER A O 1
ATOM 788 N N . ASN A 1 103 ? 42.400 4.709 -63.350 1.00 28.30 103 ASN A N 1
ATOM 789 C CA . ASN A 1 103 ? 42.395 4.303 -61.938 1.00 28.30 103 ASN A CA 1
ATOM 790 C C . ASN A 1 103 ? 41.009 3.807 -61.504 1.00 28.30 103 ASN A C 1
ATOM 792 O O . ASN A 1 103 ? 40.046 4.561 -61.388 1.00 28.30 103 ASN A O 1
ATOM 796 N N . THR A 1 104 ? 40.937 2.506 -61.249 1.00 30.88 104 THR A N 1
ATOM 797 C CA . THR A 1 104 ? 39.781 1.783 -60.725 1.00 30.88 104 THR A CA 1
ATOM 798 C C . THR A 1 104 ? 39.518 2.203 -59.273 1.00 30.88 104 THR A C 1
ATOM 800 O O . THR A 1 104 ? 40.295 1.875 -58.379 1.00 30.88 104 THR A O 1
ATOM 803 N N . GLN A 1 105 ? 38.422 2.922 -59.020 1.00 30.12 105 GLN A N 1
ATOM 804 C CA . GLN A 1 105 ? 37.822 3.030 -57.684 1.00 30.12 105 GLN A CA 1
ATOM 805 C C . GLN A 1 105 ? 37.103 1.713 -57.334 1.00 30.12 105 GLN A C 1
ATOM 807 O O . GLN A 1 105 ? 36.471 1.125 -58.216 1.00 30.12 105 GLN A O 1
ATOM 812 N N . PRO A 1 106 ? 37.102 1.256 -56.067 1.00 35.81 106 PRO A N 1
ATOM 813 C CA . PRO A 1 106 ? 36.146 0.248 -55.640 1.00 35.81 106 PRO A CA 1
ATOM 814 C C . PRO A 1 106 ? 34.752 0.884 -55.573 1.00 35.81 106 PRO A C 1
ATOM 816 O O . PRO A 1 106 ? 34.503 1.778 -54.764 1.00 35.81 106 PRO A O 1
ATOM 819 N N . GLN A 1 107 ? 33.849 0.420 -56.439 1.00 32.47 107 GLN A N 1
ATOM 820 C CA . GLN A 1 107 ? 32.421 0.732 -56.401 1.00 32.47 107 GLN A CA 1
ATOM 821 C C . GLN A 1 107 ? 31.845 0.368 -55.022 1.00 32.47 107 GLN A C 1
ATOM 823 O O . GLN A 1 107 ? 31.802 -0.802 -54.644 1.00 32.47 107 GLN A O 1
ATOM 828 N N . GLN A 1 108 ? 31.388 1.368 -54.267 1.00 39.00 108 GLN A N 1
ATOM 829 C CA . GLN A 1 108 ? 30.515 1.147 -53.117 1.00 39.00 108 GLN A CA 1
ATOM 830 C C . GLN A 1 108 ? 29.091 0.889 -53.625 1.00 39.00 108 GLN A C 1
ATOM 832 O O . GLN A 1 108 ? 28.504 1.726 -54.309 1.00 39.00 108 GLN A O 1
ATOM 837 N N . ASN A 1 109 ? 28.547 -0.283 -53.291 1.00 32.53 109 ASN A N 1
ATOM 838 C CA . ASN A 1 109 ? 27.163 -0.673 -53.563 1.00 32.53 109 ASN A CA 1
ATOM 839 C C . ASN A 1 109 ? 26.158 0.352 -52.987 1.00 32.53 109 ASN A C 1
ATOM 841 O O . ASN A 1 109 ? 26.194 0.609 -51.780 1.00 32.53 109 ASN A O 1
ATOM 845 N N . PRO A 1 110 ? 25.201 0.876 -53.775 1.00 47.16 110 PRO A N 1
ATOM 846 C CA . PRO A 1 110 ? 24.225 1.857 -53.307 1.00 47.16 110 PRO A CA 1
ATOM 847 C C . PRO A 1 110 ? 22.937 1.181 -52.806 1.00 47.16 110 PRO A C 1
ATOM 849 O O . PRO A 1 110 ? 21.870 1.344 -53.394 1.00 47.16 110 PRO A O 1
ATOM 852 N N . THR A 1 111 ? 23.002 0.367 -51.746 1.00 47.91 111 THR A N 1
ATOM 853 C CA . THR A 1 111 ? 21.774 -0.284 -51.221 1.00 47.91 111 THR A CA 1
ATOM 854 C C . THR A 1 111 ? 21.745 -0.531 -49.714 1.00 47.91 111 THR A C 1
ATOM 856 O O . THR A 1 111 ? 20.952 -1.342 -49.241 1.00 47.91 111 THR A O 1
ATOM 859 N N . VAL A 1 112 ? 22.566 0.167 -48.927 1.00 46.53 112 VAL A N 1
ATOM 860 C CA . VAL A 1 112 ? 22.455 0.113 -47.460 1.00 46.53 112 VAL A CA 1
ATOM 861 C C . VAL A 1 112 ? 21.644 1.328 -46.993 1.00 46.53 112 VAL A C 1
ATOM 863 O O . VAL A 1 112 ? 22.100 2.455 -47.195 1.00 46.53 112 VAL A O 1
ATOM 866 N N . PRO A 1 113 ? 20.449 1.146 -46.393 1.00 55.53 113 PRO A N 1
ATOM 867 C CA . PRO A 1 113 ? 19.730 2.237 -45.738 1.00 55.53 113 PRO A CA 1
ATOM 868 C C . PRO A 1 113 ? 20.657 2.938 -44.735 1.00 55.53 113 PRO A C 1
ATOM 870 O O . PRO A 1 113 ? 21.451 2.246 -44.090 1.00 55.53 113 PRO A O 1
ATOM 873 N N . PRO A 1 114 ? 20.583 4.273 -44.571 1.00 57.75 114 PRO A N 1
ATOM 874 C CA . PRO A 1 114 ? 21.458 4.985 -43.646 1.00 57.75 114 PRO A CA 1
ATOM 875 C C . PRO A 1 114 ? 21.388 4.327 -42.264 1.00 57.75 114 PRO A C 1
ATOM 877 O O . PRO A 1 114 ? 20.308 4.180 -41.685 1.00 57.75 114 PRO A O 1
ATOM 880 N N . CYS A 1 115 ? 22.537 3.874 -41.755 1.00 60.22 115 CYS A N 1
ATOM 881 C CA . CYS A 1 115 ? 22.597 3.211 -40.463 1.00 60.22 115 CYS A CA 1
ATOM 882 C C . CYS A 1 115 ? 22.157 4.211 -39.388 1.00 60.22 115 CYS A C 1
ATOM 884 O O . CYS A 1 115 ? 22.796 5.239 -39.163 1.00 60.22 115 CYS A O 1
ATOM 886 N N . MET A 1 116 ? 21.021 3.935 -38.750 1.00 64.38 116 MET A N 1
ATOM 887 C CA . MET A 1 116 ? 20.531 4.759 -37.651 1.00 64.38 116 MET A CA 1
ATOM 888 C C . MET A 1 116 ? 21.593 4.816 -36.551 1.00 64.38 116 MET A C 1
ATOM 890 O O . MET A 1 116 ? 22.056 3.763 -36.112 1.00 64.38 116 MET A O 1
ATOM 894 N N . SER A 1 117 ? 21.946 6.017 -36.088 1.00 77.69 117 SER A N 1
ATOM 895 C CA . SER A 1 117 ? 22.859 6.163 -34.952 1.00 77.69 117 SER A CA 1
ATOM 896 C C . SER A 1 117 ? 22.290 5.469 -33.711 1.00 77.69 117 SER A C 1
ATOM 898 O O . SER A 1 117 ? 21.070 5.427 -33.511 1.00 77.69 117 SER A O 1
ATOM 900 N N . ASP A 1 118 ? 23.169 4.953 -32.851 1.00 75.56 118 ASP A N 1
ATOM 901 C CA . ASP A 1 118 ? 22.768 4.258 -31.621 1.00 75.56 118 ASP A CA 1
ATOM 902 C C . ASP A 1 118 ? 21.896 5.135 -30.710 1.00 75.56 118 ASP A C 1
ATOM 904 O O . ASP A 1 118 ? 20.980 4.641 -30.052 1.00 75.56 118 ASP A O 1
ATOM 908 N N . GLU A 1 119 ? 22.110 6.453 -30.730 1.00 77.69 119 GLU A N 1
ATOM 909 C CA . GLU A 1 119 ? 21.299 7.421 -29.991 1.00 77.69 119 GLU A CA 1
ATOM 910 C C . GLU A 1 119 ? 19.876 7.546 -30.552 1.00 77.69 119 GLU A C 1
ATOM 912 O O . GLU A 1 119 ? 18.903 7.447 -29.800 1.00 77.69 119 GLU A O 1
ATOM 917 N N . HIS A 1 120 ? 19.723 7.697 -31.873 1.00 79.81 120 HIS A N 1
ATOM 918 C CA . HIS A 1 120 ? 18.400 7.747 -32.498 1.00 79.81 120 HIS A CA 1
ATOM 919 C C . HIS A 1 120 ? 17.643 6.429 -32.311 1.00 79.81 120 HIS A C 1
ATOM 921 O O . HIS A 1 120 ? 16.438 6.440 -32.055 1.00 79.81 120 HIS A O 1
ATOM 927 N N . ARG A 1 121 ? 18.349 5.292 -32.370 1.00 79.88 121 ARG A N 1
ATOM 928 C CA . ARG A 1 121 ? 17.776 3.971 -32.075 1.00 79.88 121 ARG A CA 1
ATOM 929 C C . ARG A 1 121 ? 17.290 3.883 -30.631 1.00 79.88 121 ARG A C 1
ATOM 931 O O . ARG A 1 121 ? 16.163 3.451 -30.414 1.00 79.88 121 ARG A O 1
ATOM 938 N N . ALA A 1 122 ? 18.085 4.323 -29.657 1.00 79.69 122 ALA A N 1
ATOM 939 C CA . ALA A 1 122 ? 17.722 4.278 -28.238 1.00 79.69 122 ALA A CA 1
ATOM 940 C C . ALA A 1 122 ? 16.534 5.188 -27.872 1.00 79.69 122 ALA A C 1
ATOM 942 O O . ALA A 1 122 ? 15.794 4.887 -26.935 1.00 79.69 122 ALA A O 1
ATOM 943 N N . ASN A 1 123 ? 16.340 6.283 -28.611 1.00 84.38 123 ASN A N 1
ATOM 944 C CA . ASN A 1 123 ? 15.208 7.194 -28.429 1.00 84.38 123 ASN A CA 1
ATOM 945 C C . ASN A 1 123 ? 13.898 6.670 -29.039 1.00 84.38 123 ASN A C 1
ATOM 947 O O . ASN A 1 123 ? 12.826 7.119 -28.641 1.00 84.38 123 ASN A O 1
ATOM 951 N N . ILE A 1 124 ? 13.971 5.748 -30.005 1.00 85.12 124 ILE A N 1
ATOM 952 C CA . ILE A 1 124 ? 12.801 5.157 -30.676 1.00 85.12 124 ILE A CA 1
ATOM 953 C C . ILE A 1 124 ? 12.450 3.790 -30.071 1.00 85.12 124 ILE A C 1
ATOM 955 O O . ILE A 1 124 ? 11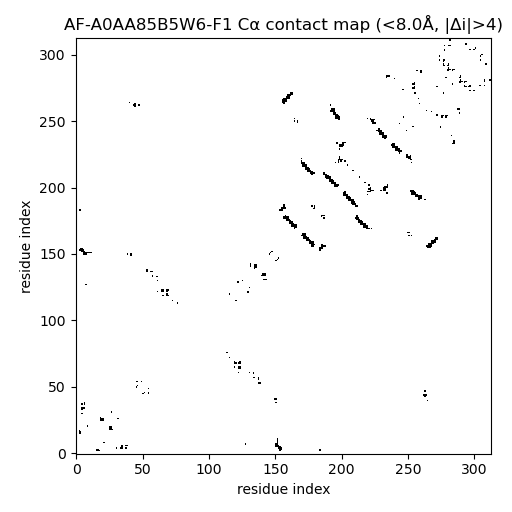.276 3.474 -29.890 1.00 85.12 124 ILE A O 1
ATOM 959 N N . LEU A 1 125 ? 13.455 2.984 -29.722 1.00 86.50 125 LEU A N 1
ATOM 960 C CA . LEU A 1 125 ? 13.281 1.680 -29.089 1.00 86.50 125 LEU A CA 1
ATOM 961 C C . LEU A 1 125 ? 13.146 1.844 -27.572 1.00 86.50 125 LEU A C 1
ATOM 963 O O . LEU A 1 125 ? 14.128 2.011 -26.841 1.00 86.50 125 LEU A O 1
ATOM 967 N N . LEU A 1 126 ? 11.907 1.782 -27.085 1.00 85.75 126 LEU A N 1
ATOM 968 C CA . LEU A 1 126 ? 11.635 1.832 -25.655 1.00 85.75 126 LEU A CA 1
ATOM 969 C C . LEU A 1 126 ? 12.145 0.558 -24.971 1.00 85.75 126 LEU A C 1
ATOM 971 O O . LEU A 1 126 ? 11.793 -0.555 -25.350 1.00 85.75 126 LEU A O 1
ATOM 975 N N . SER A 1 127 ? 12.952 0.732 -23.931 1.00 88.25 127 SER A N 1
ATOM 976 C CA . SER A 1 127 ? 13.461 -0.350 -23.093 1.00 88.25 127 SER A CA 1
ATOM 977 C C . SER A 1 127 ? 13.430 0.072 -21.628 1.00 88.25 127 SER A C 1
ATOM 979 O O . SER A 1 127 ? 13.415 1.266 -21.316 1.00 88.25 127 SER A O 1
ATOM 981 N N . THR A 1 128 ? 13.506 -0.893 -20.710 1.00 88.94 128 THR A N 1
ATOM 982 C CA . THR A 1 128 ? 13.657 -0.619 -19.271 1.00 88.94 128 THR A CA 1
ATOM 983 C C . THR A 1 128 ? 14.858 0.294 -18.994 1.00 88.94 128 THR A C 1
ATOM 985 O O . THR A 1 128 ? 14.801 1.181 -18.140 1.00 88.94 128 THR A O 1
ATOM 988 N N . THR A 1 129 ? 15.947 0.122 -19.750 1.00 88.94 129 THR A N 1
ATOM 989 C CA . THR A 1 129 ? 17.172 0.921 -19.627 1.00 88.94 129 THR A CA 1
ATOM 990 C C . THR A 1 129 ? 16.967 2.365 -20.085 1.00 88.94 129 THR A C 1
ATOM 992 O O . THR A 1 129 ? 17.349 3.284 -19.357 1.00 88.94 129 THR A O 1
ATOM 995 N N . SER A 1 130 ? 16.345 2.588 -21.252 1.00 90.06 130 SER A N 1
ATOM 996 C CA . SER A 1 130 ? 16.076 3.946 -21.749 1.00 90.06 130 SER A CA 1
ATOM 997 C C . SER A 1 130 ? 15.038 4.669 -20.886 1.00 90.06 130 SER A C 1
ATOM 999 O O . SER A 1 130 ? 15.240 5.835 -20.544 1.00 90.06 130 SER A O 1
ATOM 1001 N N . PHE A 1 131 ? 14.005 3.965 -20.415 1.00 92.56 131 PHE A N 1
ATOM 1002 C CA . PHE A 1 131 ? 13.019 4.502 -19.474 1.00 92.56 131 PHE A CA 1
ATOM 1003 C C . PHE A 1 131 ? 13.659 4.962 -18.155 1.00 92.56 131 PHE A C 1
ATOM 1005 O O . PHE A 1 131 ? 13.482 6.106 -17.734 1.00 92.56 131 PHE A O 1
ATOM 1012 N N . ARG A 1 132 ? 14.486 4.107 -17.539 1.00 94.25 132 ARG A N 1
ATOM 1013 C CA . ARG A 1 132 ? 15.233 4.434 -16.314 1.00 94.25 132 ARG A CA 1
ATOM 1014 C C . ARG A 1 132 ? 16.153 5.644 -16.499 1.00 94.25 132 ARG A C 1
ATOM 1016 O O . ARG A 1 132 ? 16.222 6.489 -15.608 1.00 94.25 132 ARG A O 1
ATOM 1023 N N . ARG A 1 133 ? 16.850 5.741 -17.639 1.00 92.88 133 ARG A N 1
ATOM 1024 C CA . ARG A 1 133 ? 17.717 6.889 -17.958 1.00 92.88 133 ARG A CA 1
ATOM 1025 C C . ARG A 1 133 ? 16.914 8.187 -18.008 1.00 92.88 133 ARG A C 1
ATOM 1027 O O . ARG A 1 133 ? 17.344 9.175 -17.428 1.00 92.88 133 ARG A O 1
ATOM 1034 N N . ILE A 1 134 ? 15.755 8.184 -18.662 1.00 94.06 134 ILE A N 1
ATOM 1035 C CA . ILE A 1 134 ? 14.928 9.390 -18.795 1.00 94.06 134 ILE A CA 1
ATOM 1036 C C . ILE A 1 134 ? 14.355 9.821 -17.447 1.00 94.06 134 ILE A C 1
ATOM 1038 O O . ILE A 1 134 ? 14.371 11.012 -17.147 1.00 94.06 134 ILE A O 1
ATOM 1042 N N . ILE A 1 135 ? 13.936 8.876 -16.604 1.00 95.69 135 ILE A N 1
ATOM 1043 C CA . ILE A 1 135 ? 13.540 9.190 -15.226 1.00 95.69 135 ILE A CA 1
ATOM 1044 C C . ILE A 1 135 ? 14.688 9.867 -14.485 1.00 95.69 135 ILE A C 1
ATOM 1046 O O . ILE A 1 135 ? 14.501 10.959 -13.965 1.00 95.69 135 ILE A O 1
ATOM 1050 N N . SER A 1 136 ? 15.887 9.281 -14.516 1.00 95.81 136 SER A N 1
ATOM 1051 C CA . SER A 1 136 ? 17.063 9.867 -13.868 1.00 95.81 136 SER A CA 1
ATOM 1052 C C . SER A 1 136 ? 17.410 11.259 -14.407 1.00 95.81 136 SER A C 1
ATOM 1054 O O . SER A 1 136 ? 17.813 12.116 -13.628 1.00 95.81 136 SER A O 1
ATOM 1056 N N . MET A 1 137 ? 17.201 11.521 -15.700 1.00 93.69 137 MET A N 1
ATOM 1057 C CA . MET A 1 137 ? 17.404 12.849 -16.290 1.00 93.69 137 MET A CA 1
ATOM 1058 C C . MET A 1 137 ? 16.377 13.888 -15.826 1.00 93.69 137 MET A C 1
ATOM 1060 O O . MET A 1 137 ? 16.728 15.055 -15.697 1.00 93.69 137 MET A O 1
ATOM 1064 N N .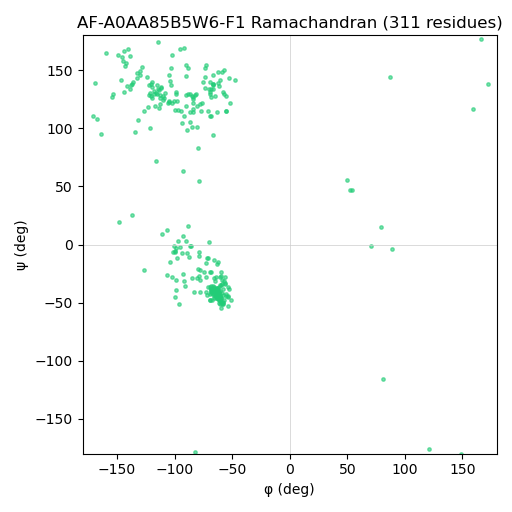 VAL A 1 138 ? 15.115 13.497 -15.626 1.00 95.19 138 VAL A N 1
ATOM 1065 C CA . VAL A 1 138 ? 14.040 14.423 -15.226 1.00 95.19 138 VAL A CA 1
ATOM 1066 C C . VAL A 1 138 ? 14.043 14.660 -13.718 1.00 95.19 138 VAL A C 1
ATOM 1068 O O . VAL A 1 138 ? 13.842 15.785 -13.276 1.00 95.19 138 VAL A O 1
ATOM 1071 N N . THR A 1 139 ? 14.266 13.613 -12.923 1.00 94.44 139 THR A N 1
ATOM 1072 C CA . THR A 1 139 ? 14.091 13.656 -11.463 1.00 94.44 139 THR A CA 1
ATOM 1073 C C . THR A 1 139 ? 15.402 13.739 -10.690 1.00 94.44 139 THR A C 1
ATOM 1075 O O . THR A 1 139 ? 15.382 13.991 -9.488 1.00 94.44 139 THR A O 1
ATOM 1078 N N . GLY A 1 140 ? 16.538 13.456 -11.337 1.00 94.19 140 GLY A N 1
ATOM 1079 C CA . GLY A 1 140 ? 17.824 13.250 -10.668 1.00 94.19 140 GLY A CA 1
ATOM 1080 C C . GLY A 1 140 ? 17.915 11.941 -9.871 1.00 94.19 140 GLY A C 1
ATOM 1081 O O . GLY A 1 140 ? 18.963 11.654 -9.299 1.00 94.19 140 GLY A O 1
ATOM 1082 N N . GLN A 1 141 ? 16.852 11.126 -9.829 1.00 93.00 141 GLN A N 1
ATOM 1083 C CA . GLN A 1 141 ? 16.784 9.912 -9.011 1.00 93.00 141 GLN A CA 1
ATOM 1084 C C . GLN A 1 141 ? 16.963 8.642 -9.844 1.00 93.00 141 GLN A C 1
ATOM 1086 O O . GLN A 1 141 ? 16.412 8.499 -10.937 1.00 93.00 141 GLN A O 1
ATOM 1091 N N . ASP A 1 142 ? 17.682 7.668 -9.287 1.00 92.62 142 ASP A N 1
ATOM 1092 C CA . ASP A 1 142 ? 17.831 6.350 -9.896 1.00 92.62 142 ASP A CA 1
ATOM 1093 C C . ASP A 1 142 ? 16.798 5.352 -9.353 1.00 92.62 142 ASP A C 1
ATOM 1095 O O . ASP A 1 142 ? 16.845 4.935 -8.197 1.00 92.62 142 ASP A O 1
ATOM 1099 N N . ILE A 1 143 ? 15.902 4.887 -10.224 1.00 94.69 143 ILE A N 1
ATOM 1100 C CA . ILE A 1 143 ? 14.876 3.894 -9.881 1.00 94.69 143 ILE A CA 1
ATOM 1101 C C . ILE A 1 143 ? 15.342 2.439 -10.057 1.00 94.69 143 ILE A C 1
ATOM 1103 O O . ILE A 1 143 ? 14.518 1.525 -10.091 1.00 94.69 143 ILE A O 1
ATOM 1107 N N . ARG A 1 144 ? 16.652 2.182 -10.175 1.00 93.62 144 ARG A N 1
ATOM 1108 C CA . ARG A 1 144 ? 17.204 0.824 -10.346 1.00 93.62 144 ARG A CA 1
ATOM 1109 C C . ARG A 1 144 ? 16.676 -0.163 -9.308 1.00 93.62 144 ARG A C 1
ATOM 1111 O O . ARG A 1 144 ? 16.253 -1.253 -9.679 1.00 93.62 144 ARG A O 1
ATOM 1118 N N . ASN A 1 145 ? 16.692 0.216 -8.031 1.00 92.06 145 ASN A N 1
ATOM 1119 C CA . ASN A 1 145 ? 16.269 -0.664 -6.939 1.00 92.06 145 ASN A CA 1
ATOM 1120 C C . ASN A 1 145 ? 14.771 -0.972 -7.018 1.00 92.06 145 ASN A C 1
ATOM 1122 O O . ASN A 1 145 ? 14.372 -2.118 -6.841 1.00 92.06 145 ASN A O 1
ATOM 1126 N N . PHE A 1 146 ? 13.962 0.027 -7.380 1.00 93.69 146 PHE A N 1
ATOM 1127 C CA . PHE A 1 146 ? 12.530 -0.141 -7.614 1.00 93.69 146 PHE A CA 1
ATOM 1128 C C . PHE A 1 146 ? 12.249 -1.128 -8.754 1.00 93.69 146 PHE A C 1
ATOM 1130 O O . PHE A 1 146 ? 11.496 -2.080 -8.573 1.00 93.69 146 PHE A O 1
ATOM 1137 N N . LEU A 1 147 ? 12.895 -0.942 -9.910 1.00 93.25 147 LEU A N 1
ATOM 1138 C CA . LEU A 1 147 ? 12.726 -1.836 -11.059 1.00 93.25 147 LEU A CA 1
ATOM 1139 C C . LEU A 1 147 ? 13.234 -3.241 -10.754 1.00 93.25 147 LEU A C 1
ATOM 1141 O O . LEU A 1 147 ? 12.578 -4.215 -11.103 1.00 93.25 147 LEU A O 1
ATOM 1145 N N . ASN A 1 148 ? 14.366 -3.361 -10.062 1.00 90.81 148 ASN A N 1
ATOM 1146 C CA . ASN A 1 148 ? 14.854 -4.662 -9.638 1.00 90.81 148 ASN A CA 1
ATOM 1147 C C . ASN A 1 148 ? 13.809 -5.362 -8.766 1.00 90.81 148 ASN A C 1
ATOM 1149 O O . ASN A 1 148 ? 13.452 -6.492 -9.071 1.00 90.81 148 ASN A O 1
ATOM 1153 N N . GLN A 1 149 ? 13.277 -4.700 -7.742 1.00 89.94 149 GLN A N 1
ATOM 1154 C CA . GLN A 1 149 ? 12.331 -5.312 -6.813 1.00 89.94 149 GLN A CA 1
ATOM 1155 C C . GLN A 1 149 ? 10.997 -5.693 -7.471 1.00 89.94 149 GLN A C 1
ATOM 1157 O O . GLN A 1 149 ? 10.508 -6.798 -7.256 1.00 89.94 149 GLN A O 1
ATOM 1162 N N . TRP A 1 150 ? 10.425 -4.808 -8.291 1.00 92.56 150 TRP A N 1
ATOM 1163 C CA . TRP A 1 150 ? 9.048 -4.971 -8.766 1.00 92.56 150 TRP A CA 1
ATOM 1164 C C . TRP A 1 150 ? 8.923 -5.391 -10.229 1.00 92.56 150 TRP A C 1
ATOM 1166 O O . TRP A 1 150 ? 7.939 -6.034 -10.581 1.00 92.56 150 TRP A O 1
ATOM 1176 N N . ALA A 1 151 ? 9.895 -5.077 -11.086 1.00 91.12 151 ALA A N 1
ATOM 1177 C CA . ALA A 1 151 ? 9.857 -5.436 -12.505 1.00 91.12 151 ALA A CA 1
ATOM 1178 C C . ALA A 1 151 ? 10.692 -6.687 -12.820 1.00 91.12 151 ALA A C 1
ATOM 1180 O O . ALA A 1 151 ? 10.202 -7.571 -13.520 1.00 91.12 151 ALA A O 1
ATOM 1181 N N . CYS A 1 152 ? 11.914 -6.784 -12.287 1.00 88.00 152 CYS A N 1
ATOM 1182 C CA . CYS A 1 152 ? 12.844 -7.883 -12.584 1.00 88.00 152 CYS A CA 1
ATOM 1183 C C . CYS A 1 152 ? 12.620 -9.120 -11.703 1.00 88.00 152 CYS A C 1
ATOM 1185 O O . CYS A 1 152 ? 12.917 -10.234 -12.127 1.00 88.00 152 CYS A O 1
ATOM 1187 N N . HIS A 1 153 ? 12.118 -8.940 -10.478 1.00 85.62 153 HIS A N 1
ATOM 1188 C CA . HIS A 1 153 ? 11.827 -10.046 -9.569 1.00 85.62 153 HIS A CA 1
ATOM 1189 C C . HIS A 1 153 ? 10.324 -10.318 -9.480 1.00 85.62 153 HIS A C 1
ATOM 1191 O O . HIS A 1 153 ? 9.463 -9.436 -9.583 1.00 85.62 153 HIS A O 1
ATOM 1197 N N . ALA A 1 154 ? 10.020 -11.597 -9.312 1.00 87.19 154 ALA A N 1
ATOM 1198 C CA . ALA A 1 154 ? 8.690 -12.095 -9.038 1.00 87.19 154 ALA A CA 1
ATOM 1199 C C . ALA A 1 154 ? 8.437 -12.162 -7.529 1.00 87.19 154 ALA A C 1
ATOM 1201 O O . ALA A 1 154 ? 9.366 -12.354 -6.755 1.00 87.19 154 ALA A O 1
ATOM 1202 N N . GLY A 1 155 ? 7.166 -12.092 -7.138 1.00 88.69 155 GLY A N 1
ATOM 1203 C CA . GLY A 1 155 ? 6.732 -12.233 -5.752 1.00 88.69 155 GLY A CA 1
ATOM 1204 C C . GLY A 1 155 ? 5.976 -11.012 -5.246 1.00 88.69 155 GLY A C 1
ATOM 1205 O O . GLY A 1 155 ? 5.677 -10.094 -6.011 1.00 88.69 155 GLY A O 1
ATOM 1206 N N . HIS A 1 156 ? 5.633 -11.056 -3.967 1.00 92.31 156 HIS A N 1
ATOM 1207 C CA . HIS A 1 156 ? 4.883 -10.031 -3.248 1.00 92.31 156 HIS A CA 1
ATOM 1208 C C . HIS A 1 156 ? 5.320 -10.019 -1.782 1.00 92.31 156 HIS A C 1
ATOM 1210 O O . HIS A 1 156 ? 5.937 -10.970 -1.304 1.00 92.31 156 HIS A O 1
ATOM 1216 N N . VAL A 1 157 ? 5.010 -8.951 -1.065 1.00 94.50 157 VAL A N 1
ATOM 1217 C CA . VAL A 1 157 ? 5.297 -8.850 0.367 1.00 94.50 157 VAL A CA 1
ATOM 1218 C C . VAL A 1 157 ? 4.170 -9.530 1.126 1.00 94.50 157 VAL A C 1
ATOM 1220 O O . VAL A 1 157 ? 3.020 -9.137 0.977 1.00 94.50 157 VAL A O 1
ATOM 1223 N N . ARG A 1 158 ? 4.473 -10.540 1.939 1.00 95.62 158 ARG A N 1
ATOM 1224 C CA . ARG A 1 158 ? 3.476 -11.152 2.823 1.00 95.62 158 ARG A CA 1
ATOM 1225 C C . ARG A 1 158 ? 3.757 -10.766 4.260 1.00 95.62 158 ARG A C 1
ATOM 1227 O O . ARG A 1 158 ? 4.893 -10.911 4.712 1.00 95.62 158 ARG A O 1
ATOM 1234 N N . MET A 1 159 ? 2.742 -10.291 4.975 1.00 95.88 159 MET A N 1
ATOM 1235 C CA . MET A 1 159 ? 2.913 -9.834 6.353 1.00 95.88 159 MET A CA 1
ATOM 1236 C C . MET A 1 159 ? 1.722 -10.173 7.234 1.00 95.88 159 MET A C 1
ATOM 1238 O O . MET A 1 159 ? 0.585 -10.229 6.777 1.00 95.88 159 MET A O 1
ATOM 1242 N N . PHE A 1 160 ? 2.001 -10.298 8.524 1.00 97.31 160 PHE A N 1
ATOM 1243 C CA . PHE A 1 160 ? 1.003 -10.395 9.576 1.00 97.31 160 PHE A CA 1
ATOM 1244 C C . PHE A 1 160 ? 1.124 -9.171 10.476 1.00 97.31 160 PHE A C 1
ATOM 1246 O O . PHE A 1 160 ? 2.227 -8.843 10.922 1.00 97.31 160 PHE A O 1
ATOM 1253 N N . ALA A 1 161 ? 0.005 -8.507 10.730 1.00 98.06 161 ALA A N 1
ATOM 1254 C CA . ALA A 1 161 ? -0.086 -7.348 11.597 1.00 98.06 161 ALA A CA 1
ATOM 1255 C C . ALA A 1 161 ? -0.926 -7.680 12.827 1.00 98.06 161 ALA A C 1
ATOM 1257 O O . ALA A 1 161 ? -2.004 -8.258 12.711 1.00 98.06 161 ALA A O 1
ATOM 1258 N N . LYS A 1 162 ? -0.436 -7.294 14.001 1.00 98.06 162 LYS A N 1
ATOM 1259 C CA . LYS A 1 162 ? -1.168 -7.346 15.268 1.00 98.06 162 LYS A CA 1
ATOM 1260 C C . LYS A 1 162 ? -1.058 -6.001 15.944 1.00 98.06 162 LYS A C 1
ATOM 1262 O O . LYS A 1 162 ? -0.012 -5.369 15.845 1.00 98.06 162 LYS A O 1
ATOM 1267 N N . PHE A 1 163 ? -2.089 -5.565 16.647 1.00 98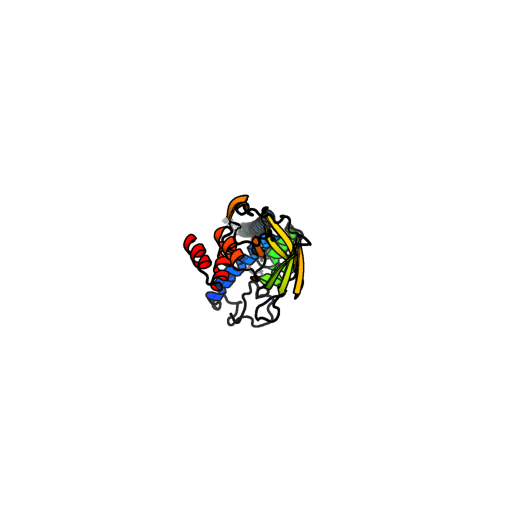.06 163 PHE A N 1
ATOM 1268 C CA . PHE A 1 163 ? -2.011 -4.303 17.369 1.00 98.06 163 PHE A CA 1
ATOM 1269 C C . PHE A 1 163 ? -2.770 -4.336 18.687 1.00 98.06 163 PHE A C 1
ATOM 1271 O O . PHE A 1 163 ? -3.684 -5.134 18.889 1.00 98.06 163 PHE A O 1
ATOM 1278 N N . HIS A 1 164 ? -2.379 -3.442 19.588 1.00 96.62 164 HIS A N 1
ATOM 1279 C CA . HIS A 1 164 ? -3.051 -3.226 20.858 1.00 96.62 164 HIS A CA 1
ATOM 1280 C C . HIS A 1 164 ? -3.086 -1.735 21.197 1.00 96.62 164 HIS A C 1
ATOM 1282 O O . HIS A 1 164 ? -2.090 -1.031 21.048 1.00 96.62 164 HIS A O 1
ATOM 1288 N N . PHE A 1 165 ? -4.227 -1.234 21.667 1.00 96.44 165 PHE A N 1
ATOM 1289 C CA . PHE A 1 165 ? -4.330 0.151 22.118 1.00 96.44 165 PHE A CA 1
ATOM 1290 C C . PHE A 1 165 ? -3.910 0.281 23.588 1.00 96.44 165 PHE A C 1
ATOM 1292 O O . PHE A 1 165 ? -4.595 -0.193 24.495 1.00 96.44 165 PHE A O 1
ATOM 1299 N N . ASN A 1 166 ? -2.807 0.985 23.840 1.00 95.75 166 ASN A N 1
ATOM 1300 C CA . ASN A 1 166 ? -2.329 1.285 25.181 1.00 95.75 166 ASN A CA 1
ATOM 1301 C C . ASN A 1 166 ? -2.930 2.598 25.695 1.00 95.75 166 ASN A C 1
ATOM 1303 O O . ASN A 1 166 ? -2.415 3.691 25.442 1.00 95.75 166 ASN A O 1
ATOM 1307 N N . ARG A 1 167 ? -3.982 2.482 26.512 1.00 92.81 167 ARG A N 1
ATOM 1308 C CA . ARG A 1 167 ? -4.697 3.626 27.102 1.00 92.81 167 ARG A CA 1
ATOM 1309 C C . ARG A 1 167 ? -3.809 4.555 27.934 1.00 92.81 167 ARG A C 1
ATOM 1311 O O . ARG A 1 167 ? -3.996 5.765 27.907 1.00 92.81 167 ARG A O 1
ATOM 1318 N N . LYS A 1 168 ? -2.850 4.014 28.698 1.00 93.88 168 LYS A N 1
ATOM 1319 C CA . LYS A 1 168 ? -2.003 4.830 29.593 1.00 93.88 168 LYS A CA 1
ATOM 1320 C C . LYS A 1 168 ? -1.086 5.760 28.806 1.00 93.88 168 LYS A C 1
ATOM 1322 O O . LYS A 1 168 ? -0.799 6.861 29.260 1.00 93.88 168 LYS A O 1
ATOM 1327 N N . ARG A 1 169 ? -0.611 5.288 27.654 1.00 95.25 169 ARG A N 1
ATOM 1328 C CA . ARG A 1 169 ? 0.319 6.010 26.780 1.00 95.25 169 ARG A CA 1
ATOM 1329 C C . ARG A 1 169 ? -0.389 6.729 25.628 1.00 95.25 169 ARG A C 1
ATOM 1331 O O . ARG A 1 169 ? 0.242 7.546 24.973 1.00 95.25 169 ARG A O 1
ATOM 1338 N N . ASN A 1 170 ? -1.674 6.445 25.412 1.00 95.56 170 ASN A N 1
ATOM 1339 C CA . ASN A 1 170 ? -2.469 6.890 24.268 1.00 95.56 170 ASN A CA 1
ATOM 1340 C C . ASN A 1 170 ? -1.796 6.561 22.924 1.00 95.56 170 ASN A C 1
ATOM 1342 O O . ASN A 1 170 ? -1.670 7.414 22.048 1.00 95.56 170 ASN A O 1
ATOM 1346 N N . VAL A 1 171 ? -1.320 5.322 22.782 1.00 97.50 171 VAL A N 1
ATOM 1347 C CA . VAL A 1 171 ? -0.659 4.834 21.562 1.00 97.50 171 VAL A CA 1
ATOM 1348 C C . VAL A 1 171 ? -1.258 3.508 21.111 1.00 97.50 171 VAL A C 1
ATOM 1350 O O . VAL A 1 171 ? -1.697 2.708 21.935 1.00 97.50 171 VAL A O 1
ATOM 1353 N N . VAL A 1 172 ? -1.249 3.265 19.805 1.00 98.19 172 VAL A N 1
ATOM 1354 C CA . VAL A 1 172 ? -1.490 1.950 19.210 1.00 98.19 172 VAL A CA 1
ATOM 1355 C C . VAL A 1 172 ? -0.140 1.259 19.047 1.00 98.19 172 VAL A C 1
ATOM 1357 O O . VAL A 1 172 ? 0.695 1.684 18.253 1.00 98.19 172 VAL A O 1
ATOM 1360 N N . GLU A 1 173 ? 0.086 0.213 19.829 1.00 98.25 173 GLU A N 1
ATOM 1361 C CA . GLU A 1 173 ? 1.271 -0.639 19.764 1.00 98.25 173 GLU A CA 1
ATOM 1362 C C . GLU A 1 173 ? 1.069 -1.626 18.607 1.00 98.25 173 GLU A C 1
ATOM 1364 O O . GLU A 1 173 ? 0.303 -2.580 18.727 1.00 98.25 173 GLU A O 1
ATOM 1369 N N . LEU A 1 174 ? 1.695 -1.357 17.460 1.00 98.50 174 LEU A N 1
ATOM 1370 C CA . LEU A 1 174 ? 1.591 -2.147 16.233 1.00 98.50 174 LEU A CA 1
ATOM 1371 C C . LEU A 1 174 ? 2.797 -3.082 16.096 1.00 98.50 174 LEU A C 1
ATOM 1373 O O . LEU A 1 174 ? 3.946 -2.653 16.139 1.00 98.50 174 LEU A O 1
ATOM 1377 N N . GLU A 1 175 ? 2.542 -4.358 15.850 1.00 98.31 175 GLU A N 1
ATOM 1378 C CA . GLU A 1 175 ? 3.534 -5.370 15.512 1.00 98.31 175 GLU A CA 1
ATOM 1379 C C . GLU A 1 175 ? 3.323 -5.837 14.068 1.00 98.31 175 GLU A C 1
ATOM 1381 O O . GLU A 1 175 ? 2.240 -6.287 13.702 1.00 98.31 175 GLU A O 1
ATOM 1386 N N . LEU A 1 176 ? 4.374 -5.766 13.254 1.00 98.00 176 LEU A N 1
ATOM 1387 C CA . LEU A 1 176 ? 4.407 -6.253 11.879 1.00 98.00 176 LEU A CA 1
ATOM 1388 C C . LEU A 1 176 ? 5.432 -7.380 11.764 1.00 98.00 176 LEU A C 1
ATOM 1390 O O . LEU A 1 176 ? 6.583 -7.232 12.176 1.00 98.00 176 LEU A O 1
ATOM 1394 N N . LYS A 1 177 ? 5.038 -8.502 11.166 1.00 97.19 177 LYS A N 1
ATOM 1395 C CA . LYS A 1 177 ? 5.915 -9.646 10.899 1.00 97.19 177 LYS A CA 1
ATOM 1396 C C . LYS A 1 177 ? 5.849 -10.025 9.425 1.00 97.19 177 LYS A C 1
ATOM 1398 O O . LYS A 1 177 ? 4.815 -10.498 8.961 1.00 97.19 177 LYS A O 1
ATOM 1403 N N . GLN A 1 178 ? 6.959 -9.868 8.710 1.00 96.12 178 GLN A N 1
ATOM 1404 C CA . GLN A 1 178 ? 7.098 -10.339 7.334 1.00 96.12 178 GLN A CA 1
ATOM 1405 C C . GLN A 1 178 ? 7.287 -11.862 7.289 1.00 96.12 178 GLN A C 1
ATOM 1407 O O . GLN A 1 178 ? 8.017 -12.441 8.099 1.00 96.12 178 GLN A O 1
ATOM 1412 N N . ASP A 1 179 ? 6.644 -12.512 6.323 1.00 94.44 179 ASP A N 1
ATOM 1413 C CA . ASP A 1 179 ? 6.833 -13.928 6.022 1.00 94.44 179 ASP A CA 1
ATOM 1414 C C . ASP A 1 179 ? 7.880 -14.104 4.919 1.00 94.44 179 ASP A C 1
ATOM 1416 O O . ASP A 1 179 ? 7.620 -13.886 3.735 1.00 94.44 179 ASP A O 1
ATOM 1420 N N . LEU A 1 180 ? 9.074 -14.530 5.323 1.00 89.81 180 LEU A N 1
ATOM 1421 C CA . LEU A 1 180 ? 10.208 -14.774 4.428 1.00 89.81 180 LEU A CA 1
ATOM 1422 C C . LEU A 1 180 ? 10.374 -16.257 4.057 1.00 89.81 180 LEU A C 1
ATOM 1424 O O . LEU A 1 180 ? 11.280 -16.600 3.303 1.00 89.81 180 LEU A O 1
ATOM 1428 N N . GLN A 1 181 ? 9.544 -17.145 4.611 1.00 88.81 181 GLN A N 1
ATOM 1429 C CA . GLN A 1 181 ? 9.666 -18.593 4.415 1.00 88.81 181 GLN A CA 1
ATOM 1430 C C . GLN A 1 181 ? 8.705 -19.105 3.342 1.00 88.81 181 GLN A C 1
ATOM 1432 O O . GLN A 1 181 ? 9.005 -20.080 2.647 1.00 88.81 181 GLN A O 1
ATOM 1437 N N . SER A 1 182 ? 7.552 -18.453 3.193 1.00 88.06 182 SER A N 1
ATOM 1438 C CA . SER A 1 182 ? 6.578 -18.809 2.170 1.00 88.06 182 SER A CA 1
ATOM 1439 C C . SER A 1 182 ? 7.118 -18.643 0.753 1.00 88.06 182 SER A C 1
ATOM 1441 O O . SER A 1 182 ? 7.905 -17.763 0.412 1.00 88.06 182 SER A O 1
ATOM 1443 N N . ARG A 1 183 ? 6.632 -19.501 -0.141 1.00 83.38 183 ARG A N 1
ATOM 1444 C CA . ARG A 1 183 ? 7.029 -19.464 -1.546 1.00 83.38 183 ARG A CA 1
ATOM 1445 C C . ARG A 1 183 ? 6.469 -18.219 -2.237 1.00 83.38 183 ARG A C 1
ATOM 1447 O O . ARG A 1 183 ? 5.267 -17.976 -2.194 1.00 83.38 183 ARG A O 1
ATOM 1454 N N . GLY A 1 184 ? 7.326 -17.498 -2.959 1.00 83.69 184 GLY A N 1
ATOM 1455 C CA . GLY A 1 184 ? 6.922 -16.315 -3.725 1.00 83.69 184 GLY A CA 1
ATOM 1456 C C . GLY A 1 184 ? 6.754 -15.050 -2.883 1.00 83.69 184 GLY A C 1
ATOM 1457 O O . GLY A 1 184 ? 6.158 -14.089 -3.379 1.00 83.69 184 GLY A O 1
ATOM 1458 N N . THR A 1 185 ? 7.264 -15.046 -1.648 1.00 89.50 185 THR A N 1
ATOM 1459 C CA . THR A 1 185 ? 7.363 -13.835 -0.837 1.00 89.50 185 THR A CA 1
ATOM 1460 C C . THR A 1 185 ? 8.675 -13.100 -1.097 1.00 89.50 185 THR A C 1
ATOM 1462 O O . THR A 1 185 ? 9.676 -13.685 -1.516 1.00 89.50 185 THR A O 1
ATOM 1465 N N . LEU A 1 186 ? 8.643 -11.787 -0.903 1.00 89.06 186 LEU A N 1
ATOM 1466 C CA . LEU A 1 186 ? 9.783 -10.891 -1.027 1.00 89.06 186 LEU A CA 1
ATOM 1467 C C . LEU A 1 186 ? 10.003 -10.184 0.305 1.00 89.06 186 LEU A C 1
ATOM 1469 O O . LEU A 1 186 ? 9.045 -9.707 0.912 1.00 89.06 186 LEU A O 1
ATOM 1473 N N . ASN A 1 187 ? 11.266 -10.058 0.712 1.00 90.81 187 ASN A N 1
ATOM 1474 C CA . ASN A 1 187 ? 11.632 -9.132 1.775 1.00 90.81 187 ASN A CA 1
ATOM 1475 C C . ASN A 1 187 ? 11.464 -7.694 1.262 1.00 90.81 187 ASN A C 1
ATOM 1477 O O . ASN A 1 187 ? 11.971 -7.343 0.188 1.00 90.81 187 ASN A O 1
ATOM 1481 N N . TYR A 1 188 ? 10.766 -6.863 2.029 1.00 93.19 188 TYR A N 1
ATOM 1482 C CA . TYR A 1 188 ? 10.604 -5.447 1.733 1.00 93.19 188 TYR A CA 1
ATOM 1483 C C . TYR A 1 188 ? 11.176 -4.589 2.850 1.00 93.19 188 TYR A C 1
ATOM 1485 O O . TYR A 1 188 ? 10.796 -4.698 4.011 1.00 93.19 188 TYR A O 1
ATOM 1493 N N . THR A 1 189 ? 12.065 -3.680 2.461 1.00 94.19 189 THR A N 1
ATOM 1494 C CA . THR A 1 189 ? 12.525 -2.588 3.311 1.00 94.19 189 THR A CA 1
ATOM 1495 C C . THR A 1 189 ? 12.240 -1.275 2.598 1.00 94.19 189 THR A C 1
ATOM 1497 O O . THR A 1 189 ? 12.716 -1.020 1.491 1.00 94.19 189 THR A O 1
ATOM 1500 N N . GLY A 1 190 ? 11.406 -0.437 3.200 1.00 93.19 190 GLY A N 1
ATOM 1501 C CA . GLY A 1 190 ? 10.894 0.755 2.533 1.00 93.19 190 GLY A CA 1
ATOM 1502 C C . GLY A 1 190 ? 9.720 1.372 3.278 1.00 93.19 190 GLY A C 1
ATOM 1503 O O . GLY A 1 190 ? 9.320 0.847 4.312 1.00 93.19 190 GLY A O 1
ATOM 1504 N N . PRO A 1 191 ? 9.190 2.505 2.803 1.00 95.25 191 PRO A N 1
ATOM 1505 C CA . PRO A 1 191 ? 8.054 3.148 3.445 1.00 95.25 191 PRO A CA 1
ATOM 1506 C C . PRO A 1 191 ? 6.824 2.235 3.421 1.00 95.25 191 PRO A C 1
ATOM 1508 O O . PRO A 1 191 ? 6.550 1.580 2.414 1.00 95.25 191 PRO A O 1
ATOM 1511 N N . ILE A 1 192 ? 6.101 2.214 4.532 1.00 96.56 192 ILE A N 1
ATOM 1512 C CA . ILE A 1 192 ? 4.773 1.636 4.678 1.00 96.56 192 ILE A CA 1
ATOM 1513 C C . ILE A 1 192 ? 3.895 2.646 5.411 1.00 96.56 192 ILE A C 1
ATOM 1515 O O . ILE A 1 192 ? 4.362 3.366 6.301 1.00 96.56 192 ILE A O 1
ATOM 1519 N N . THR A 1 193 ? 2.632 2.700 5.014 1.00 97.44 193 THR A N 1
ATOM 1520 C CA . THR A 1 193 ? 1.656 3.643 5.546 1.00 97.44 193 THR A CA 1
ATOM 1521 C C . THR A 1 193 ? 0.584 2.886 6.313 1.00 97.44 193 THR A C 1
ATOM 1523 O O . THR A 1 193 ? 0.072 1.874 5.845 1.00 97.44 193 THR A O 1
ATOM 1526 N N . VAL A 1 194 ? 0.256 3.368 7.505 1.00 98.12 194 VAL A N 1
ATOM 1527 C CA . VAL A 1 194 ? -0.812 2.848 8.358 1.00 98.12 194 VAL A CA 1
ATOM 1528 C C . VAL A 1 194 ? -1.783 3.983 8.630 1.00 98.12 194 VAL A C 1
ATOM 1530 O O . VAL A 1 194 ? -1.370 5.063 9.046 1.00 98.12 194 VAL A O 1
ATOM 1533 N N . MET A 1 195 ? -3.065 3.740 8.397 1.00 97.56 195 MET A N 1
ATOM 1534 C CA . MET A 1 195 ? -4.142 4.669 8.704 1.00 97.56 195 MET A CA 1
ATOM 1535 C C . MET A 1 195 ? -4.881 4.178 9.946 1.00 97.56 195 MET A C 1
ATOM 1537 O O . MET A 1 195 ? -5.392 3.059 9.965 1.00 97.56 195 MET A O 1
ATOM 1541 N N . LEU A 1 196 ? -4.950 5.025 10.967 1.00 97.81 196 LEU A N 1
ATOM 1542 C CA . LEU A 1 196 ? -5.798 4.824 12.134 1.00 97.81 196 LEU A CA 1
ATOM 1543 C C . LEU A 1 196 ? -7.054 5.662 11.944 1.00 97.81 196 LEU A C 1
ATOM 1545 O O . LEU A 1 196 ? -6.968 6.889 11.901 1.00 97.81 196 LEU A O 1
ATOM 1549 N N . GLN A 1 197 ? -8.215 5.021 11.825 1.00 96.69 197 GLN A N 1
ATOM 1550 C CA . GLN A 1 197 ? -9.463 5.749 11.985 1.00 96.69 197 GLN A CA 1
ATOM 1551 C C . GLN A 1 197 ? -9.781 5.820 13.473 1.00 96.69 197 GLN A C 1
ATOM 1553 O O . GLN A 1 197 ? -10.033 4.810 14.130 1.00 96.69 197 GLN A O 1
ATOM 1558 N N . GLU A 1 198 ? -9.803 7.035 13.991 1.00 94.75 198 GLU A N 1
ATOM 1559 C CA . GLU A 1 198 ? -10.106 7.335 15.377 1.00 94.75 198 GLU A CA 1
ATOM 1560 C C . GLU A 1 198 ? -11.415 8.135 15.491 1.00 94.75 198 GLU A C 1
ATOM 1562 O O . GLU A 1 198 ? -12.000 8.570 14.494 1.00 94.75 198 GLU A O 1
ATOM 1567 N N . LEU A 1 199 ? -11.871 8.368 16.725 1.00 91.94 199 LEU A N 1
ATOM 1568 C CA . LEU A 1 199 ? -13.078 9.152 17.009 1.00 91.94 199 LEU A CA 1
ATOM 1569 C C . LEU A 1 199 ? -13.022 10.607 16.523 1.00 91.94 199 LEU A C 1
ATOM 1571 O O . LEU A 1 199 ? -14.085 11.202 16.339 1.00 91.94 199 LEU A O 1
ATOM 1575 N N . ASP A 1 200 ? -11.840 11.217 16.432 1.00 90.88 200 ASP A N 1
ATOM 1576 C CA . ASP A 1 200 ? -11.667 12.610 15.990 1.00 90.88 200 ASP A CA 1
ATOM 1577 C C . ASP A 1 200 ? -11.213 12.721 14.522 1.00 90.88 200 ASP A C 1
ATOM 1579 O O . ASP A 1 200 ? -11.077 13.832 14.016 1.00 90.88 200 ASP A O 1
ATOM 1583 N N . GLY A 1 201 ? -11.000 11.601 13.823 1.00 92.94 201 GLY A N 1
ATOM 1584 C CA . GLY A 1 201 ? -10.596 11.618 12.418 1.00 92.94 201 GLY A CA 1
ATOM 1585 C C . GLY A 1 201 ? -9.719 10.445 11.999 1.00 92.94 201 GLY A C 1
ATOM 1586 O O . GLY A 1 201 ? -9.372 9.580 12.803 1.00 92.94 201 GLY A O 1
ATOM 1587 N N . ALA A 1 202 ? -9.339 10.445 10.723 1.00 94.88 202 ALA A N 1
ATOM 1588 C CA . ALA A 1 202 ? -8.332 9.540 10.187 1.00 94.88 202 ALA A CA 1
ATOM 1589 C C . ALA A 1 202 ? -6.930 10.142 10.338 1.00 94.88 202 ALA A C 1
ATOM 1591 O O . ALA A 1 202 ? -6.679 11.271 9.912 1.00 94.88 202 ALA A O 1
ATOM 1592 N N . PHE A 1 203 ? -6.001 9.368 10.892 1.00 96.75 203 PHE A N 1
ATOM 1593 C CA . PHE A 1 203 ? -4.609 9.766 11.082 1.00 96.75 203 PHE A CA 1
ATOM 1594 C C . PHE A 1 203 ? -3.683 8.808 10.338 1.00 96.75 203 PHE A C 1
ATOM 1596 O O . PHE A 1 203 ? -3.768 7.588 10.481 1.00 96.75 203 PHE A O 1
ATOM 1603 N N . ILE A 1 204 ? -2.798 9.371 9.514 1.00 96.81 204 ILE A N 1
ATOM 1604 C CA . ILE A 1 204 ? -1.910 8.615 8.630 1.00 96.81 204 ILE A CA 1
ATOM 1605 C C . ILE A 1 204 ? -0.494 8.621 9.206 1.00 96.81 204 ILE A C 1
ATOM 1607 O O . ILE A 1 204 ? 0.125 9.670 9.380 1.00 96.81 204 ILE A O 1
ATOM 1611 N N . HIS A 1 205 ? 0.048 7.432 9.440 1.00 97.94 205 HIS A N 1
ATOM 1612 C CA . HIS A 1 205 ? 1.403 7.215 9.923 1.00 97.94 205 HIS A CA 1
ATOM 1613 C C . HIS A 1 205 ? 2.225 6.526 8.843 1.00 97.94 205 HIS A C 1
ATOM 1615 O O . HIS A 1 205 ? 1.947 5.391 8.472 1.00 97.94 205 HIS A O 1
ATOM 1621 N N . THR A 1 206 ? 3.270 7.193 8.359 1.00 97.31 206 THR A N 1
ATOM 1622 C CA . THR A 1 206 ? 4.219 6.594 7.413 1.00 97.31 206 THR A CA 1
ATOM 1623 C C . THR A 1 206 ? 5.558 6.378 8.102 1.00 97.31 206 THR A C 1
ATOM 1625 O O . THR A 1 206 ? 6.117 7.298 8.699 1.00 97.31 206 THR A O 1
ATOM 1628 N N . PHE A 1 207 ? 6.081 5.159 8.028 1.00 96.94 207 PHE A N 1
ATOM 1629 C CA . PHE A 1 207 ? 7.380 4.794 8.588 1.00 96.94 207 PHE A CA 1
ATOM 1630 C C . PHE A 1 207 ? 8.078 3.774 7.693 1.00 96.94 207 PHE A C 1
ATOM 1632 O O . PHE A 1 207 ? 7.485 3.205 6.782 1.00 96.94 207 PHE A O 1
ATOM 1639 N N . LYS A 1 208 ? 9.373 3.560 7.919 1.00 96.06 208 LYS A N 1
ATOM 1640 C CA . LYS A 1 208 ? 10.149 2.580 7.163 1.00 96.06 208 LYS A CA 1
ATOM 1641 C C . LYS A 1 208 ? 9.972 1.193 7.780 1.00 96.06 208 LYS A C 1
ATOM 1643 O O . LYS A 1 208 ? 10.236 1.025 8.964 1.00 96.06 208 LYS A O 1
ATOM 1648 N N . LEU A 1 209 ? 9.559 0.222 6.971 1.00 95.25 209 LEU A N 1
ATOM 1649 C CA . LEU A 1 209 ? 9.550 -1.193 7.311 1.00 95.25 209 LEU A CA 1
ATOM 1650 C C . LEU A 1 209 ? 10.975 -1.754 7.295 1.00 95.25 209 LEU A C 1
ATOM 1652 O O . LEU A 1 209 ? 11.747 -1.503 6.361 1.00 95.25 209 LEU A O 1
ATOM 1656 N N . GLU A 1 210 ? 11.295 -2.520 8.330 1.00 92.00 210 GLU A N 1
ATOM 1657 C CA . GLU A 1 210 ? 12.544 -3.265 8.477 1.00 92.00 210 GLU A CA 1
ATOM 1658 C C . GLU A 1 210 ? 12.338 -4.753 8.168 1.00 92.00 210 GLU A C 1
ATOM 1660 O O . GLU A 1 210 ? 11.210 -5.251 8.115 1.00 92.00 210 GLU A O 1
ATOM 1665 N N . GLU A 1 211 ? 13.440 -5.463 7.932 1.00 88.69 211 GLU A N 1
ATOM 1666 C CA . GLU A 1 211 ? 13.411 -6.891 7.624 1.00 88.69 211 GLU A CA 1
ATOM 1667 C C . GLU A 1 211 ? 12.935 -7.717 8.827 1.00 88.69 211 GLU A C 1
ATOM 1669 O O . GLU A 1 211 ? 13.348 -7.505 9.967 1.00 88.69 211 GLU A O 1
ATOM 1674 N N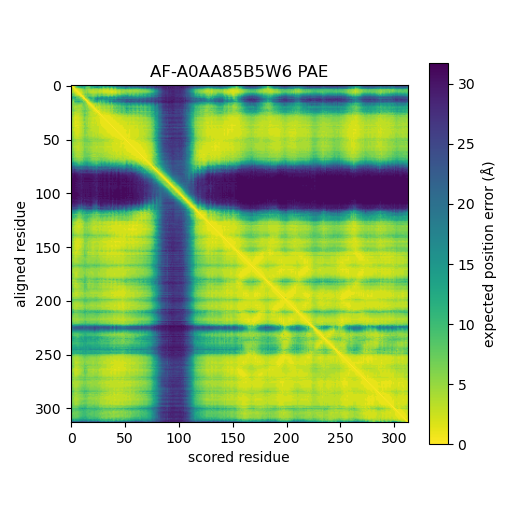 . GLY A 1 212 ? 12.079 -8.706 8.564 1.00 90.56 212 GLY A N 1
ATOM 1675 C CA . GLY A 1 212 ? 11.598 -9.630 9.587 1.00 90.56 212 GLY A CA 1
ATOM 1676 C C . GLY A 1 212 ? 10.454 -9.058 10.427 1.00 90.56 212 GLY A C 1
ATOM 1677 O O . GLY A 1 212 ? 9.346 -8.879 9.919 1.00 90.56 212 GLY A O 1
ATOM 1678 N N . ARG A 1 213 ? 10.684 -8.868 11.732 1.00 94.38 213 ARG A N 1
ATOM 1679 C CA . ARG A 1 213 ? 9.671 -8.428 12.706 1.00 94.38 213 ARG A CA 1
ATOM 1680 C C . ARG A 1 213 ? 9.993 -7.021 13.197 1.00 94.38 213 ARG A C 1
ATOM 1682 O O . ARG A 1 213 ? 11.121 -6.753 13.589 1.00 94.38 213 ARG A O 1
ATOM 1689 N N . MET A 1 214 ? 8.976 -6.174 13.264 1.00 95.81 214 MET A N 1
ATOM 1690 C CA . MET A 1 214 ? 9.080 -4.798 13.728 1.00 95.81 214 MET A CA 1
ATOM 1691 C C . MET A 1 214 ? 7.912 -4.461 14.653 1.00 95.81 214 MET A C 1
ATOM 1693 O O . MET A 1 214 ? 6.767 -4.798 14.359 1.00 95.81 214 MET A O 1
ATOM 1697 N N . SER A 1 215 ? 8.200 -3.759 15.746 1.00 97.00 215 SER A N 1
ATOM 1698 C CA . SER A 1 215 ? 7.193 -3.194 16.647 1.00 97.00 215 SER A CA 1
ATOM 1699 C C . SER A 1 215 ? 7.282 -1.673 16.614 1.00 97.00 215 SER A C 1
ATOM 1701 O O . SER A 1 215 ? 8.379 -1.108 16.609 1.00 97.00 215 SER A O 1
ATOM 1703 N N . ARG A 1 216 ? 6.134 -1.000 16.564 1.00 96.75 216 ARG A N 1
ATOM 1704 C CA . ARG A 1 216 ? 6.050 0.450 16.449 1.00 96.75 216 ARG A CA 1
ATOM 1705 C C . ARG A 1 216 ? 4.875 0.992 17.245 1.00 96.75 216 ARG A C 1
ATOM 1707 O O . ARG A 1 216 ? 3.748 0.550 17.067 1.00 96.75 216 ARG A O 1
ATOM 1714 N N . ASP A 1 217 ? 5.142 2.020 18.037 1.00 98.12 217 ASP A N 1
ATOM 1715 C CA . ASP A 1 217 ? 4.098 2.758 18.739 1.00 98.12 217 ASP A CA 1
ATOM 1716 C C . ASP A 1 217 ? 3.616 3.908 17.855 1.00 98.12 217 ASP A C 1
ATOM 1718 O O . ASP A 1 217 ? 4.397 4.788 17.477 1.00 98.12 217 ASP A O 1
ATOM 1722 N N . LEU A 1 218 ? 2.332 3.889 17.510 1.00 98.19 218 LEU A N 1
ATOM 1723 C CA . LEU A 1 218 ? 1.675 4.934 16.737 1.00 98.19 218 LEU A CA 1
ATOM 1724 C C . LEU A 1 218 ? 0.891 5.840 17.692 1.00 98.19 218 LEU A C 1
ATOM 1726 O O . LEU A 1 218 ? 0.070 5.332 18.457 1.00 98.19 218 LEU A O 1
ATOM 1730 N N . PRO A 1 219 ? 1.136 7.161 17.704 1.00 97.50 219 PRO A N 1
ATOM 1731 C CA . PRO A 1 219 ? 0.398 8.056 18.579 1.00 97.50 219 PRO A CA 1
ATOM 1732 C C . PRO A 1 219 ? -1.072 8.079 18.175 1.00 97.50 219 PRO A C 1
ATOM 1734 O O . PRO A 1 219 ? -1.387 8.317 17.012 1.00 97.50 219 PRO A O 1
ATOM 1737 N N . CYS A 1 220 ? -1.947 7.851 19.149 1.00 96.56 220 CYS A N 1
ATOM 1738 C CA . CYS A 1 220 ? -3.373 8.054 18.982 1.00 96.56 220 CYS A CA 1
ATOM 1739 C C . CYS A 1 220 ? -3.701 9.496 19.379 1.00 96.56 220 CYS A C 1
ATOM 1741 O O . CYS A 1 220 ? -3.279 9.963 20.442 1.00 96.56 220 CYS A O 1
ATOM 1743 N N . HIS A 1 221 ? -4.402 10.229 18.522 1.00 94.31 221 HIS A N 1
ATOM 1744 C CA . HIS A 1 221 ? -4.626 11.669 18.706 1.00 94.31 221 HIS A CA 1
ATOM 1745 C C . HIS A 1 221 ? -5.919 11.954 19.468 1.00 94.31 221 HIS A C 1
ATOM 1747 O O . HIS A 1 221 ? -6.018 12.918 20.232 1.00 94.31 221 HIS A O 1
ATOM 1753 N N . SER A 1 222 ? -6.894 11.078 19.285 1.00 92.50 222 SER A N 1
ATOM 1754 C CA . SER A 1 222 ? -8.202 11.143 19.897 1.00 92.50 222 SER A CA 1
ATOM 1755 C C . SER A 1 222 ? -8.132 10.765 21.369 1.00 92.50 222 SER A C 1
ATOM 1757 O O . SER A 1 222 ? -7.293 9.976 21.815 1.00 92.50 222 SER A O 1
ATOM 1759 N N . LYS A 1 223 ? -9.061 11.319 22.147 1.00 87.88 223 LYS A N 1
ATOM 1760 C CA . LYS A 1 223 ? -9.279 10.916 23.541 1.00 87.88 223 LYS A CA 1
ATOM 1761 C C . LYS A 1 223 ? -10.522 10.048 23.631 1.00 87.88 223 LYS A C 1
ATOM 1763 O O . LYS A 1 223 ? -11.557 10.398 23.063 1.00 87.88 223 LYS A O 1
ATOM 1768 N N . SER A 1 224 ? -10.446 8.971 24.404 1.00 80.69 224 SER A N 1
ATOM 1769 C CA . SER A 1 224 ? -11.610 8.145 24.728 1.00 80.69 224 SER A CA 1
ATOM 1770 C C . SER A 1 224 ? -12.674 9.005 25.412 1.00 80.69 224 SER A C 1
ATOM 1772 O O . SER A 1 224 ? -12.380 9.775 26.333 1.00 80.69 224 SER A O 1
ATOM 1774 N N . ARG A 1 225 ? -13.922 8.913 24.950 1.00 73.06 225 ARG A N 1
ATOM 1775 C CA . ARG A 1 225 ? -15.058 9.631 25.536 1.00 73.06 225 ARG A CA 1
ATOM 1776 C C . ARG A 1 225 ? -16.261 8.705 25.616 1.00 73.06 225 ARG A C 1
ATOM 1778 O O . ARG A 1 225 ? -16.594 8.035 24.647 1.00 73.06 225 ARG A O 1
ATOM 1785 N N . LYS A 1 226 ? -16.976 8.747 26.743 1.00 67.88 226 LYS A N 1
ATOM 1786 C CA . LYS A 1 226 ? -18.197 7.958 26.990 1.00 67.88 226 LYS A CA 1
ATOM 1787 C C . LYS A 1 226 ? -19.427 8.574 26.315 1.00 67.88 226 LYS A C 1
ATOM 1789 O O . LYS A 1 226 ? -20.417 8.879 26.975 1.00 67.88 226 LYS A O 1
ATOM 1794 N N . HIS A 1 227 ? -19.363 8.803 25.009 1.00 71.19 227 HIS A N 1
ATOM 1795 C CA . HIS A 1 227 ? -20.536 9.206 24.236 1.00 71.19 227 HIS A CA 1
ATOM 1796 C C . HIS A 1 227 ? -21.111 7.981 23.538 1.00 71.19 227 HIS A C 1
ATOM 1798 O O . HIS A 1 227 ? -20.380 7.236 22.905 1.00 71.19 227 HIS A O 1
ATOM 1804 N N . ARG A 1 228 ? -22.425 7.767 23.647 1.00 76.06 228 ARG A N 1
ATOM 1805 C CA . ARG A 1 228 ? -23.095 6.662 22.940 1.00 76.06 228 ARG A CA 1
ATOM 1806 C C . ARG A 1 228 ? -23.213 6.915 21.440 1.00 76.06 228 ARG A C 1
ATOM 1808 O O . ARG A 1 228 ? -23.272 5.966 20.679 1.00 76.06 228 ARG A O 1
ATOM 1815 N N . LYS A 1 229 ? -23.268 8.180 21.023 1.00 83.88 229 LYS A N 1
ATOM 1816 C CA . LYS A 1 229 ? -23.316 8.578 19.616 1.00 83.88 229 LYS A CA 1
ATOM 1817 C C . LYS A 1 229 ? -22.375 9.743 19.387 1.00 83.88 229 LYS A C 1
ATOM 1819 O O . LYS A 1 229 ? -22.303 10.637 20.235 1.00 83.88 229 LYS A O 1
ATOM 1824 N N . LYS A 1 230 ? -21.672 9.729 18.261 1.00 86.81 230 LYS A N 1
ATOM 1825 C CA . LYS A 1 230 ? -20.782 10.815 17.862 1.00 86.81 230 LYS A CA 1
ATOM 1826 C C . LYS A 1 230 ? -20.776 10.949 16.346 1.00 86.81 230 LYS A C 1
ATOM 1828 O O . LYS A 1 230 ? -20.769 9.943 15.644 1.00 86.81 230 LYS A O 1
ATOM 1833 N N . LYS A 1 231 ? -20.731 12.192 15.877 1.00 89.69 231 LYS A N 1
ATOM 1834 C CA . LYS A 1 231 ? -20.445 12.517 14.486 1.00 89.69 231 LYS A CA 1
ATOM 1835 C C . LYS A 1 231 ? -18.933 12.460 14.269 1.00 89.69 231 LYS A C 1
ATOM 1837 O O . LYS A 1 231 ? -18.197 13.159 14.968 1.00 89.69 231 LYS A O 1
ATOM 1842 N N . ILE A 1 232 ? -18.478 11.584 13.381 1.00 89.75 232 ILE A N 1
ATOM 1843 C CA . ILE A 1 232 ? -17.060 11.287 13.151 1.00 89.75 232 ILE A CA 1
ATOM 1844 C C . ILE A 1 232 ? -16.702 11.667 11.722 1.00 89.75 232 ILE A C 1
ATOM 1846 O O . ILE A 1 232 ? -17.388 11.257 10.786 1.00 89.75 232 ILE A O 1
ATOM 1850 N N . SER A 1 233 ? -15.623 12.429 11.566 1.00 91.31 233 SER A N 1
ATOM 1851 C CA . SER A 1 233 ? -15.066 12.776 10.261 1.00 91.31 233 SER A CA 1
ATOM 1852 C C . SER A 1 233 ? -14.199 11.629 9.732 1.00 91.31 233 SER A C 1
ATOM 1854 O O . SER A 1 233 ? -13.317 11.118 10.426 1.00 91.31 233 SER A O 1
ATOM 1856 N N . LEU A 1 234 ? -14.447 11.213 8.498 1.00 89.69 234 LEU A N 1
ATOM 1857 C CA . LEU A 1 234 ? -13.693 10.174 7.803 1.00 89.69 234 LEU A CA 1
ATOM 1858 C C . LEU A 1 234 ? -12.547 10.781 6.984 1.00 89.69 234 LEU A C 1
ATOM 1860 O O . LEU A 1 234 ? -12.482 11.994 6.780 1.00 89.69 234 LEU A O 1
ATOM 1864 N N . ALA A 1 235 ? -11.647 9.934 6.477 1.00 83.81 235 ALA A N 1
ATOM 1865 C CA . ALA A 1 235 ? -10.483 10.360 5.691 1.00 83.81 235 ALA A CA 1
ATOM 1866 C C . ALA A 1 235 ? -10.835 11.197 4.445 1.00 83.81 235 ALA A C 1
ATOM 1868 O O . ALA A 1 235 ? -10.043 12.034 4.017 1.00 83.81 235 ALA A O 1
ATOM 1869 N N . ASN A 1 236 ? -12.022 10.996 3.869 1.00 84.19 236 ASN A N 1
ATOM 1870 C CA . ASN A 1 236 ? -12.501 11.744 2.707 1.00 84.19 236 ASN A CA 1
ATOM 1871 C C . ASN A 1 236 ? -13.202 13.073 3.063 1.00 84.19 236 ASN A C 1
ATOM 1873 O O . ASN A 1 236 ? -13.624 13.788 2.158 1.00 84.19 236 ASN A O 1
ATOM 1877 N N . GLY A 1 237 ? -13.331 13.401 4.353 1.00 83.94 237 GLY A N 1
ATOM 1878 C CA . GLY A 1 237 ? -14.031 14.589 4.846 1.00 83.94 237 GLY A CA 1
ATOM 1879 C C . GLY A 1 237 ? -15.526 14.391 5.109 1.00 83.94 237 GLY A C 1
ATOM 1880 O O . GLY A 1 237 ? -16.161 15.308 5.629 1.00 83.94 237 GLY A O 1
ATOM 1881 N N . ASP A 1 238 ? -16.090 13.217 4.808 1.00 87.12 238 ASP A N 1
ATOM 1882 C CA . ASP A 1 238 ? -17.476 12.915 5.161 1.00 87.12 238 ASP A CA 1
ATOM 1883 C C . ASP A 1 238 ? -17.635 12.823 6.674 1.00 87.12 238 ASP A C 1
ATOM 1885 O O . ASP A 1 238 ? -16.766 12.318 7.384 1.00 87.12 238 ASP A O 1
ATOM 1889 N N . GLU A 1 239 ? -18.795 13.242 7.164 1.00 89.31 239 GLU A N 1
ATOM 1890 C CA . GLU A 1 239 ? -19.154 13.101 8.566 1.00 89.31 239 GLU A CA 1
ATOM 1891 C C . GLU A 1 239 ? -20.253 12.051 8.727 1.00 89.31 239 GLU A C 1
ATOM 1893 O O . GLU A 1 239 ? -21.311 12.142 8.101 1.00 89.31 239 GLU A O 1
ATOM 1898 N N . VAL A 1 240 ? -20.012 11.064 9.588 1.00 89.19 240 VAL A N 1
ATOM 1899 C CA . VAL A 1 240 ? -20.931 9.948 9.831 1.00 89.19 240 VAL A CA 1
ATOM 1900 C C . VAL A 1 240 ? -21.320 9.898 11.301 1.00 89.19 240 VAL A C 1
ATOM 1902 O O . VAL A 1 240 ? -20.464 9.926 12.185 1.00 89.19 240 VAL A O 1
ATOM 1905 N N . ASP A 1 241 ? -22.621 9.805 11.567 1.00 88.19 241 ASP A N 1
ATOM 1906 C CA . ASP A 1 241 ? -23.134 9.547 12.909 1.00 88.19 241 ASP A CA 1
ATOM 1907 C C . ASP A 1 241 ? -22.957 8.067 13.255 1.00 88.19 241 ASP A C 1
ATOM 1909 O O . ASP A 1 241 ? -23.576 7.193 12.648 1.00 88.19 241 ASP A O 1
ATOM 1913 N N . MET A 1 242 ? -22.119 7.788 14.251 1.00 86.50 242 MET A N 1
ATOM 1914 C CA . MET A 1 242 ? -21.775 6.430 14.659 1.00 86.50 242 MET A CA 1
ATOM 1915 C C . MET A 1 242 ? -22.344 6.108 16.040 1.00 86.50 242 MET A C 1
ATOM 1917 O O . MET A 1 242 ? -22.232 6.912 16.972 1.00 86.50 242 MET A O 1
ATOM 1921 N N . ASP A 1 243 ? -22.942 4.922 16.176 1.00 85.31 243 ASP A N 1
ATOM 1922 C CA . ASP A 1 243 ? -23.322 4.360 17.473 1.00 85.31 243 ASP A CA 1
ATOM 1923 C C . ASP A 1 243 ? -22.117 3.644 18.091 1.00 85.31 243 ASP A C 1
ATOM 1925 O O . ASP A 1 243 ? -21.628 2.641 17.574 1.00 85.31 243 ASP A O 1
ATOM 1929 N N . LEU A 1 244 ? -21.634 4.179 19.209 1.00 84.06 244 LEU A N 1
ATOM 1930 C CA . LEU A 1 244 ? -20.443 3.699 19.903 1.00 84.06 244 LEU A CA 1
ATOM 1931 C C . LEU A 1 244 ? -20.775 2.674 20.994 1.00 84.06 244 LEU A C 1
ATOM 1933 O O . LEU A 1 244 ? -19.893 2.284 21.750 1.00 84.06 244 LEU A O 1
ATOM 1937 N N . ALA A 1 245 ? -22.028 2.217 21.101 1.00 82.62 245 ALA A N 1
ATOM 1938 C CA . ALA A 1 245 ? -22.446 1.282 22.148 1.00 82.62 245 ALA A CA 1
ATOM 1939 C C . ALA A 1 245 ? -21.684 -0.057 22.141 1.00 82.62 245 ALA A C 1
ATOM 1941 O O . ALA A 1 245 ? -21.640 -0.727 23.171 1.00 82.62 245 ALA A O 1
ATOM 1942 N N . ARG A 1 246 ? -21.114 -0.452 20.995 1.00 76.75 246 ARG A N 1
ATOM 1943 C CA . ARG A 1 246 ? -20.372 -1.714 20.820 1.00 76.75 246 ARG A CA 1
ATOM 1944 C C . ARG A 1 246 ? -18.854 -1.557 20.837 1.00 76.75 246 ARG A C 1
ATOM 1946 O O . ARG A 1 246 ? -18.150 -2.559 20.795 1.00 76.75 246 ARG A O 1
ATOM 1953 N N . ILE A 1 247 ? -18.361 -0.325 20.877 1.00 83.38 247 ILE A N 1
ATOM 1954 C CA . ILE A 1 247 ? -16.930 -0.034 20.915 1.00 83.38 247 ILE A CA 1
ATOM 1955 C C . ILE A 1 247 ? -16.507 0.032 22.380 1.00 83.38 247 ILE A C 1
ATOM 1957 O O . ILE A 1 247 ? -17.275 0.480 23.234 1.00 83.38 247 ILE A O 1
ATOM 1961 N N . ASP A 1 248 ? -15.288 -0.418 22.675 1.00 83.69 248 ASP A N 1
ATOM 1962 C CA . ASP A 1 248 ? -14.698 -0.238 23.999 1.00 83.69 248 ASP A CA 1
ATOM 1963 C C . ASP A 1 248 ? -14.712 1.261 24.365 1.00 83.69 248 ASP A C 1
ATOM 1965 O O . ASP A 1 248 ? -14.020 2.046 23.714 1.00 83.69 248 ASP A O 1
ATOM 1969 N N . PRO A 1 249 ? -15.461 1.693 25.401 1.00 83.50 249 PRO A N 1
ATOM 1970 C CA . PRO A 1 249 ? -15.557 3.107 25.768 1.00 83.50 249 PRO A CA 1
ATOM 1971 C C . PRO A 1 249 ? -14.211 3.706 26.198 1.00 83.50 249 PRO A C 1
ATOM 1973 O O . PRO A 1 249 ? -14.080 4.929 26.297 1.00 83.50 249 PRO A O 1
ATOM 1976 N N . GLU A 1 250 ? -13.223 2.858 26.483 1.00 86.06 250 GLU A N 1
ATOM 1977 C CA . GLU A 1 250 ? -11.878 3.247 26.872 1.00 86.06 250 GLU A CA 1
ATOM 1978 C C . GLU A 1 250 ? -10.905 3.327 25.684 1.00 86.06 250 GLU A C 1
ATOM 1980 O O . GLU A 1 250 ? -9.804 3.855 25.865 1.00 86.06 250 GLU A O 1
ATOM 1985 N N . SER A 1 251 ? -11.302 2.912 24.473 1.00 91.38 251 SER A N 1
ATOM 1986 C CA . SER A 1 251 ? -10.509 3.040 23.245 1.00 91.38 251 SER A CA 1
ATOM 1987 C C . SER A 1 251 ? -11.149 4.021 22.255 1.00 91.38 251 SER A C 1
ATOM 1989 O O . SER A 1 251 ? -12.324 3.889 21.922 1.00 91.38 251 SER A O 1
ATOM 1991 N N . PRO A 1 252 ? -10.401 5.009 21.738 1.00 9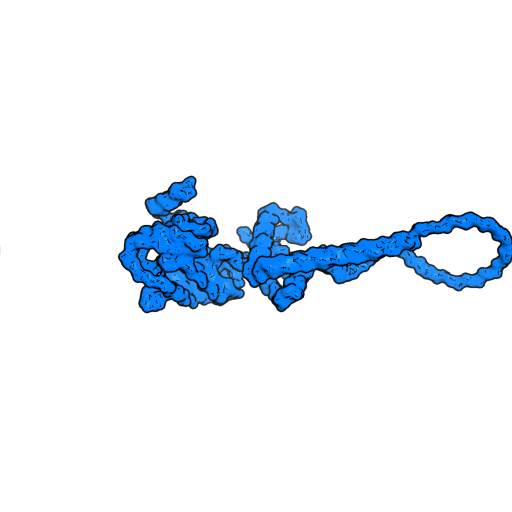3.69 252 PRO A N 1
ATOM 1992 C CA . PRO A 1 252 ? -10.896 5.905 20.703 1.00 93.69 252 PRO A CA 1
ATOM 1993 C C . PRO A 1 252 ? -10.617 5.383 19.280 1.00 93.69 252 PRO A C 1
ATOM 1995 O O . PRO A 1 252 ? -10.896 6.096 18.317 1.00 93.69 252 PRO A O 1
ATOM 1998 N N . LEU A 1 253 ? -10.030 4.189 19.139 1.00 94.94 253 LEU A N 1
ATOM 1999 C CA . LEU A 1 253 ? -9.690 3.578 17.856 1.00 94.94 253 LEU A CA 1
ATOM 2000 C C . LEU A 1 253 ? -10.901 2.826 17.290 1.00 94.94 253 LEU A C 1
ATOM 2002 O O . LEU A 1 253 ? -11.475 1.977 17.970 1.00 94.94 253 LEU A O 1
ATOM 2006 N N . LEU A 1 254 ? -11.261 3.118 16.039 1.00 95.00 254 LEU A N 1
ATOM 2007 C CA . LEU A 1 254 ? -12.382 2.484 15.342 1.00 95.00 254 LEU A CA 1
ATOM 2008 C C . LEU A 1 254 ? -11.921 1.321 14.465 1.00 95.00 254 LEU A C 1
ATOM 2010 O O . LEU A 1 254 ? -12.484 0.237 14.559 1.00 95.00 254 LEU A O 1
ATOM 2014 N N . TRP A 1 255 ? -10.915 1.548 13.619 1.00 96.31 255 TRP A N 1
ATOM 2015 C CA . TRP A 1 255 ? -10.278 0.520 12.794 1.00 96.31 255 TRP A CA 1
ATOM 2016 C C . TRP A 1 255 ? -8.890 0.970 12.330 1.00 96.31 255 TRP A C 1
ATOM 2018 O O . TRP A 1 255 ? -8.538 2.153 12.388 1.00 96.31 255 TRP A O 1
ATOM 2028 N N . LEU A 1 256 ? -8.104 0.009 11.853 1.00 97.50 256 LEU A N 1
ATOM 2029 C CA . LEU A 1 256 ? -6.768 0.208 11.308 1.00 97.50 256 LEU A CA 1
ATOM 2030 C C . LEU A 1 256 ? -6.713 -0.314 9.869 1.00 97.50 256 LEU A C 1
ATOM 2032 O O . LEU A 1 256 ? -7.204 -1.402 9.583 1.00 97.50 256 LEU A O 1
ATOM 2036 N N . ARG A 1 257 ? -6.068 0.437 8.972 1.00 96.88 257 ARG A N 1
ATOM 2037 C CA . ARG A 1 257 ? -5.733 -0.017 7.613 1.00 96.88 257 ARG A CA 1
ATOM 2038 C C . ARG A 1 257 ? -4.245 0.104 7.345 1.00 96.88 257 ARG A C 1
ATOM 2040 O O . ARG A 1 257 ? -3.603 1.047 7.806 1.00 96.88 257 ARG A O 1
ATOM 2047 N N . ILE A 1 258 ? -3.699 -0.840 6.587 1.00 97.50 258 ILE A N 1
ATOM 2048 C CA . ILE A 1 258 ? -2.287 -0.857 6.193 1.00 97.50 258 ILE A CA 1
ATOM 2049 C C . ILE A 1 258 ? -2.204 -0.762 4.674 1.00 97.50 258 ILE A C 1
ATOM 2051 O O . ILE A 1 258 ? -2.896 -1.486 3.973 1.00 97.50 258 ILE A O 1
ATOM 2055 N N . ASP A 1 259 ? -1.343 0.133 4.198 1.00 96.56 259 ASP A N 1
ATOM 2056 C CA . ASP A 1 259 ? -1.130 0.462 2.787 1.00 96.56 259 ASP A CA 1
ATOM 2057 C C . ASP A 1 259 ? -2.428 0.762 2.004 1.00 96.56 259 ASP A C 1
ATOM 2059 O O . ASP A 1 259 ? -2.696 0.135 0.979 1.00 96.56 259 ASP A O 1
ATOM 2063 N N . PRO A 1 260 ? -3.255 1.730 2.456 1.00 94.50 260 PRO A N 1
ATOM 2064 C CA . PRO A 1 260 ? -4.535 2.028 1.806 1.00 94.50 260 PRO A CA 1
ATOM 2065 C C . PRO A 1 260 ? -4.388 2.450 0.331 1.00 94.50 260 PRO A C 1
ATOM 2067 O O . PRO A 1 260 ? -5.285 2.194 -0.467 1.00 94.50 260 PRO A O 1
ATOM 2070 N N . ASP A 1 261 ? -3.246 3.034 -0.046 1.00 92.62 261 ASP A N 1
ATOM 2071 C CA . ASP A 1 261 ? -2.957 3.491 -1.412 1.00 92.62 261 ASP A CA 1
ATOM 2072 C C . ASP A 1 261 ? -2.361 2.402 -2.326 1.00 92.62 261 ASP A C 1
ATOM 2074 O O . ASP A 1 261 ? -2.086 2.673 -3.501 1.00 92.62 261 ASP A O 1
ATOM 2078 N N . LEU A 1 262 ? -2.148 1.182 -1.811 1.00 93.44 262 LEU A N 1
ATOM 2079 C CA . LEU A 1 262 ? -1.495 0.072 -2.516 1.00 93.44 262 LEU A CA 1
ATOM 2080 C C . LEU A 1 262 ? -0.113 0.465 -3.075 1.00 93.44 262 LEU A C 1
ATOM 2082 O O . LEU A 1 262 ? 0.218 0.214 -4.242 1.00 93.44 262 LEU A O 1
ATOM 2086 N N . ALA A 1 263 ? 0.706 1.121 -2.247 1.00 94.06 263 ALA A N 1
ATOM 2087 C CA . ALA A 1 263 ? 2.059 1.539 -2.598 1.00 94.06 263 ALA A CA 1
ATOM 2088 C C . ALA A 1 263 ? 3.045 0.362 -2.694 1.00 94.06 263 ALA A C 1
ATOM 2090 O O . ALA A 1 263 ? 4.157 0.535 -3.210 1.00 94.06 263 ALA A O 1
ATOM 2091 N N . ILE A 1 264 ? 2.652 -0.827 -2.228 1.00 94.62 264 ILE A N 1
ATOM 2092 C CA . ILE A 1 264 ? 3.396 -2.081 -2.344 1.00 94.62 264 ILE A CA 1
ATOM 2093 C C . ILE A 1 264 ? 2.525 -3.201 -2.938 1.00 94.62 264 ILE A C 1
ATOM 2095 O O . ILE A 1 264 ? 1.307 -3.208 -2.830 1.00 94.62 264 ILE A O 1
ATOM 2099 N N . ILE A 1 265 ? 3.145 -4.186 -3.602 1.00 94.81 265 ILE A N 1
ATOM 2100 C CA . ILE A 1 265 ? 2.428 -5.409 -4.007 1.00 94.81 265 ILE A CA 1
ATOM 2101 C C . ILE A 1 265 ? 2.506 -6.377 -2.835 1.00 94.81 265 ILE A C 1
ATOM 2103 O O . ILE A 1 265 ? 3.575 -6.948 -2.583 1.00 94.81 265 ILE A O 1
ATOM 2107 N N . HIS A 1 266 ? 1.397 -6.547 -2.121 1.00 94.19 266 HIS A N 1
ATOM 2108 C CA . HIS A 1 266 ? 1.393 -7.258 -0.851 1.00 94.19 266 HIS A CA 1
ATOM 2109 C C . HIS A 1 266 ? 0.167 -8.155 -0.629 1.00 94.19 266 HIS A C 1
ATOM 2111 O O . HIS A 1 266 ? -0.820 -8.108 -1.356 1.00 94.19 266 HIS A O 1
ATOM 2117 N N . ASP A 1 267 ? 0.286 -8.978 0.408 1.00 94.19 267 ASP A N 1
ATOM 2118 C CA . ASP A 1 267 ? -0.734 -9.807 1.042 1.00 94.19 267 ASP A CA 1
ATOM 2119 C C . ASP A 1 267 ? -0.560 -9.599 2.555 1.00 94.19 267 ASP A C 1
ATOM 2121 O O . ASP A 1 267 ? 0.368 -10.139 3.164 1.00 94.19 267 ASP A O 1
ATOM 2125 N N . ILE A 1 268 ? -1.353 -8.695 3.136 1.00 95.69 268 ILE A N 1
ATOM 2126 C CA . ILE A 1 268 ? -1.241 -8.321 4.550 1.00 95.69 268 ILE A CA 1
ATOM 2127 C C . ILE A 1 268 ? -2.461 -8.866 5.274 1.00 95.69 268 ILE A C 1
ATOM 2129 O O . ILE A 1 268 ? -3.592 -8.567 4.908 1.00 95.69 268 ILE A O 1
ATOM 2133 N N . HIS A 1 269 ? -2.216 -9.652 6.315 1.00 95.81 269 HIS A N 1
ATOM 2134 C CA . HIS A 1 269 ? -3.253 -10.132 7.212 1.00 95.81 269 HIS A CA 1
ATOM 2135 C C . HIS A 1 269 ? -3.229 -9.320 8.505 1.00 95.81 269 HIS A C 1
ATOM 2137 O O . HIS A 1 269 ? -2.206 -9.292 9.194 1.00 95.81 269 HIS A O 1
ATOM 2143 N N . VAL A 1 270 ? -4.347 -8.678 8.838 1.00 97.31 270 VAL A N 1
ATOM 2144 C CA . VAL A 1 270 ? -4.491 -7.860 10.046 1.00 97.31 270 VAL A CA 1
ATOM 2145 C C . VAL A 1 270 ? -5.337 -8.605 11.078 1.00 97.31 270 VAL A C 1
ATOM 2147 O O . VAL A 1 270 ? -6.488 -8.947 10.822 1.00 97.31 270 VAL A O 1
ATOM 2150 N N . ASP A 1 271 ? -4.766 -8.834 12.259 1.00 96.62 271 ASP A N 1
ATOM 2151 C CA . ASP A 1 271 ? -5.452 -9.390 13.430 1.00 96.62 271 ASP A CA 1
ATOM 2152 C C . ASP A 1 271 ? -6.261 -8.271 14.108 1.00 96.62 271 ASP A C 1
ATOM 2154 O O . ASP A 1 271 ? -5.779 -7.584 15.012 1.00 96.62 271 ASP A O 1
ATOM 2158 N N . GLN A 1 272 ? -7.460 -8.022 13.580 1.00 95.19 272 GLN A N 1
ATOM 2159 C CA . GLN A 1 272 ? -8.382 -6.975 14.021 1.00 95.19 272 GLN A CA 1
ATOM 2160 C C . GLN A 1 272 ? -9.711 -7.601 14.498 1.00 95.19 272 GLN A C 1
ATOM 2162 O O . GLN A 1 272 ? -10.205 -8.522 13.840 1.00 95.19 272 GLN A O 1
ATOM 2167 N N . PRO A 1 273 ? -10.319 -7.107 15.599 1.00 94.06 273 PRO A N 1
ATOM 2168 C CA . PRO A 1 273 ? -11.629 -7.564 16.061 1.00 94.06 273 PRO A CA 1
ATOM 2169 C C . PRO A 1 273 ? -12.743 -7.409 15.017 1.00 94.06 273 PRO A C 1
ATOM 2171 O O . PRO A 1 273 ? -12.752 -6.464 14.228 1.00 94.06 273 PRO A O 1
ATOM 2174 N N . ASP A 1 274 ? -13.735 -8.296 15.073 1.00 94.06 274 ASP A N 1
ATOM 2175 C CA . ASP A 1 274 ? -14.881 -8.328 14.158 1.00 94.06 274 ASP A CA 1
ATOM 2176 C C . ASP A 1 274 ? -15.658 -7.006 14.109 1.00 94.06 274 ASP A C 1
ATOM 2178 O O . ASP A 1 274 ? -15.927 -6.510 13.017 1.00 94.06 274 ASP A O 1
ATOM 2182 N N . PHE A 1 275 ? -15.926 -6.380 15.261 1.00 92.62 275 PHE A N 1
ATOM 2183 C CA . PHE A 1 275 ? -16.643 -5.102 15.314 1.00 92.62 275 PHE A CA 1
ATOM 2184 C C . PHE A 1 275 ? -15.940 -3.993 14.519 1.00 92.62 275 PHE A C 1
ATOM 2186 O O . PHE A 1 275 ? -16.609 -3.158 13.917 1.00 92.62 275 PHE A O 1
ATOM 2193 N N . MET A 1 276 ? -14.603 -3.983 14.475 1.00 95.38 276 MET A N 1
ATOM 2194 C CA . MET A 1 276 ? -13.854 -2.998 13.692 1.00 95.38 276 MET A CA 1
ATOM 2195 C C . MET A 1 276 ? -14.014 -3.263 12.190 1.00 95.38 276 MET A C 1
ATOM 2197 O O . MET A 1 276 ? -14.160 -2.321 11.415 1.00 95.38 276 MET A O 1
ATOM 2201 N N . TRP A 1 277 ? -14.075 -4.535 11.773 1.00 96.00 277 TRP A N 1
ATOM 2202 C CA . TRP A 1 277 ? -14.416 -4.894 10.395 1.00 96.00 277 TRP A CA 1
ATOM 2203 C C . TRP A 1 277 ? -15.858 -4.517 10.039 1.00 96.00 277 TRP A C 1
ATOM 2205 O O . TRP A 1 277 ? -16.093 -4.042 8.931 1.00 96.00 277 TRP A O 1
ATOM 2215 N N . HIS A 1 278 ? -16.819 -4.661 10.960 1.00 94.50 278 HIS A N 1
ATOM 2216 C CA . HIS A 1 278 ? -18.194 -4.184 10.751 1.00 94.50 278 HIS A CA 1
ATOM 2217 C C . HIS A 1 278 ? -18.242 -2.669 10.541 1.00 94.50 278 HIS A C 1
ATOM 2219 O O . HIS A 1 278 ? -18.890 -2.210 9.602 1.00 94.50 278 HIS A O 1
ATOM 2225 N N . LEU A 1 279 ? -17.533 -1.903 11.377 1.00 93.00 279 LEU A N 1
ATOM 2226 C CA . LEU A 1 279 ? -17.440 -0.446 11.247 1.00 93.00 279 LEU A CA 1
ATOM 2227 C C . LEU A 1 279 ? -16.794 -0.043 9.923 1.00 93.00 279 LEU A C 1
ATOM 2229 O O . LEU A 1 279 ? -17.321 0.818 9.223 1.00 93.00 279 LEU A O 1
ATOM 2233 N N . MET A 1 280 ? -15.689 -0.694 9.558 1.00 94.50 280 MET A N 1
ATOM 2234 C CA . MET A 1 280 ? -14.987 -0.425 8.307 1.00 94.50 280 MET A CA 1
ATOM 2235 C C . MET A 1 280 ? -15.871 -0.747 7.096 1.00 94.50 280 MET A C 1
ATOM 2237 O O . MET A 1 280 ? -15.957 0.046 6.167 1.00 94.50 280 MET A O 1
ATOM 2241 N N . LEU A 1 281 ? -16.607 -1.859 7.127 1.00 94.56 281 LEU A N 1
ATOM 2242 C CA . LEU A 1 281 ? -17.533 -2.226 6.061 1.00 94.56 281 LEU A CA 1
ATOM 2243 C C . LEU A 1 281 ? -18.702 -1.232 5.921 1.00 94.56 281 LEU A C 1
ATOM 2245 O O . LEU A 1 281 ? -19.082 -0.882 4.807 1.00 94.56 281 LEU A O 1
ATOM 2249 N N . ALA A 1 282 ? -19.270 -0.776 7.039 1.00 91.94 282 ALA A N 1
ATOM 2250 C CA . ALA A 1 282 ? -20.424 0.122 7.040 1.00 91.94 282 ALA A CA 1
ATOM 2251 C C . ALA A 1 282 ? -20.066 1.586 6.735 1.00 91.94 282 ALA A C 1
ATOM 2253 O O . ALA A 1 282 ? -20.903 2.331 6.216 1.00 91.94 282 ALA A O 1
ATOM 2254 N N . HIS A 1 283 ? -18.858 2.021 7.105 1.00 91.56 283 HIS A N 1
ATOM 2255 C CA . HIS A 1 283 ? -18.518 3.441 7.166 1.00 91.56 283 HIS A CA 1
ATOM 2256 C C . HIS A 1 283 ? -17.269 3.838 6.386 1.00 91.56 283 HIS A C 1
ATOM 2258 O O . HIS A 1 283 ? -17.176 5.012 6.038 1.00 91.56 283 HIS A O 1
ATOM 2264 N N . ASP A 1 284 ? -16.332 2.934 6.076 1.00 92.06 284 ASP A N 1
ATOM 2265 C CA . ASP A 1 284 ? -15.197 3.303 5.225 1.00 92.06 284 ASP A CA 1
ATOM 2266 C C . ASP A 1 284 ? -15.719 3.736 3.846 1.00 92.06 284 ASP A C 1
ATOM 2268 O O . ASP A 1 284 ? -16.636 3.135 3.285 1.00 92.06 284 ASP A O 1
ATOM 2272 N N . ARG A 1 285 ? -15.166 4.825 3.316 1.00 91.06 285 ARG A N 1
ATOM 2273 C CA . ARG A 1 285 ? -15.528 5.402 2.013 1.00 91.06 285 ARG A CA 1
ATOM 2274 C C . ARG A 1 285 ? -14.585 4.963 0.902 1.00 91.06 285 ARG A C 1
ATOM 2276 O O . ARG A 1 285 ? -14.745 5.377 -0.244 1.00 91.06 285 ARG A O 1
ATOM 2283 N N . ASP A 1 286 ? -13.634 4.105 1.236 1.00 91.44 286 ASP A N 1
ATOM 2284 C CA . ASP A 1 286 ? -12.769 3.426 0.294 1.00 91.44 286 ASP A CA 1
ATOM 2285 C C . ASP A 1 286 ? -13.289 2.012 -0.002 1.00 91.44 286 ASP A C 1
ATOM 2287 O O . ASP A 1 286 ? -13.444 1.171 0.888 1.00 91.44 286 ASP A O 1
ATOM 2291 N N . CYS A 1 287 ? -13.519 1.735 -1.286 1.00 92.56 287 CYS A N 1
ATOM 2292 C CA . CYS A 1 287 ? -13.982 0.434 -1.750 1.00 92.56 287 CYS A CA 1
ATOM 2293 C C . CYS A 1 287 ? -12.966 -0.688 -1.490 1.00 92.56 287 CYS A C 1
ATOM 2295 O O . CYS A 1 287 ? -13.371 -1.834 -1.304 1.00 92.56 287 CYS A O 1
ATOM 2297 N N . LEU A 1 288 ? -11.664 -0.382 -1.447 1.00 93.19 288 LEU A N 1
ATOM 2298 C CA . LEU A 1 288 ? -10.628 -1.354 -1.103 1.00 93.19 288 LEU A CA 1
ATOM 2299 C C . LEU A 1 288 ? -10.722 -1.748 0.369 1.00 93.19 288 LEU A C 1
ATOM 2301 O O . LEU A 1 288 ? -10.653 -2.936 0.678 1.00 93.19 288 LEU A O 1
ATOM 2305 N N . GLY A 1 289 ? -10.947 -0.769 1.249 1.00 93.94 289 GLY A N 1
ATOM 2306 C CA . GLY A 1 289 ? -11.214 -1.012 2.664 1.00 93.94 289 GLY A CA 1
ATOM 2307 C C . GLY A 1 289 ? -12.459 -1.875 2.833 1.00 93.94 289 GLY A C 1
ATOM 2308 O O . GLY A 1 289 ? -12.390 -2.967 3.387 1.00 93.94 289 GLY A O 1
ATOM 2309 N N . GLN A 1 290 ? -13.589 -1.470 2.255 1.00 94.38 290 GLN A N 1
ATOM 2310 C CA . GLN A 1 290 ? -14.818 -2.269 2.324 1.00 94.38 290 GLN A CA 1
ATOM 2311 C C . GLN A 1 290 ? -14.620 -3.702 1.804 1.00 94.38 290 GLN A C 1
ATOM 2313 O O . GLN A 1 290 ? -15.076 -4.654 2.436 1.00 94.38 290 GLN A O 1
ATOM 2318 N N . LEU A 1 291 ? -13.898 -3.887 0.695 1.00 94.56 291 LEU A N 1
ATOM 2319 C CA . LEU A 1 291 ? -13.592 -5.212 0.153 1.00 94.56 291 LEU A CA 1
ATOM 2320 C C . LEU A 1 291 ? -12.725 -6.049 1.108 1.00 94.56 291 LEU A C 1
ATOM 2322 O O . LEU A 1 291 ? -12.963 -7.250 1.255 1.00 94.56 291 LEU A O 1
ATOM 2326 N N . GLU A 1 292 ? -11.734 -5.440 1.757 1.00 95.00 292 GLU A N 1
ATOM 2327 C CA . GLU A 1 292 ? -10.928 -6.077 2.801 1.00 95.00 292 GLU A CA 1
ATOM 2328 C C . GLU A 1 292 ? -11.810 -6.521 3.977 1.00 95.00 292 GLU A C 1
ATOM 2330 O O . GLU A 1 292 ? -11.764 -7.691 4.362 1.00 95.00 292 GLU A O 1
ATOM 2335 N N . ALA A 1 293 ? -12.699 -5.647 4.461 1.00 96.06 293 ALA A N 1
ATOM 2336 C CA . ALA A 1 293 ? -13.639 -5.974 5.530 1.00 96.06 293 ALA A CA 1
ATOM 2337 C C . ALA A 1 293 ? -14.586 -7.121 5.149 1.00 96.06 293 ALA A C 1
ATOM 2339 O O . ALA A 1 293 ? -14.767 -8.046 5.938 1.00 96.06 293 ALA A O 1
ATOM 2340 N N . VAL A 1 294 ? -15.155 -7.118 3.935 1.00 95.19 294 VAL A N 1
ATOM 2341 C CA . VAL A 1 294 ? -15.992 -8.229 3.442 1.00 95.19 294 VAL A CA 1
ATOM 2342 C C . VAL A 1 294 ? -15.210 -9.537 3.449 1.00 95.19 294 VAL A C 1
ATOM 2344 O O . VAL A 1 294 ? -15.746 -10.574 3.838 1.00 95.19 294 VAL A O 1
ATOM 2347 N N . ASN A 1 295 ? -13.953 -9.515 3.001 1.00 94.19 295 ASN A N 1
ATOM 2348 C CA . ASN A 1 295 ? -13.127 -10.715 2.972 1.00 94.19 295 ASN A CA 1
ATOM 2349 C C . ASN A 1 295 ? -12.799 -11.223 4.378 1.00 94.19 295 ASN A C 1
ATOM 2351 O O . ASN A 1 295 ? -12.911 -12.425 4.592 1.00 94.19 295 ASN A O 1
ATOM 2355 N N . ALA A 1 296 ? -12.468 -10.337 5.320 1.00 95.31 296 ALA A N 1
ATOM 2356 C CA . ALA A 1 296 ? -12.209 -10.706 6.710 1.00 95.31 296 ALA A CA 1
ATOM 2357 C C . ALA A 1 296 ? -13.468 -11.256 7.404 1.00 95.31 296 ALA A C 1
ATOM 2359 O O . ALA A 1 296 ? -13.423 -12.287 8.069 1.00 95.31 296 ALA A O 1
ATOM 2360 N N . LEU A 1 297 ? -14.625 -10.621 7.194 1.00 95.31 297 LEU A N 1
ATOM 2361 C CA . LEU A 1 297 ? -15.895 -10.998 7.821 1.00 95.31 297 LEU A CA 1
ATOM 2362 C C . LEU A 1 297 ? -16.433 -12.371 7.393 1.00 95.31 297 LEU A C 1
ATOM 2364 O O . LEU A 1 297 ? -17.309 -12.907 8.074 1.00 95.31 297 LEU A O 1
ATOM 2368 N N . LYS A 1 298 ? -15.895 -12.979 6.326 1.00 92.81 298 LYS A N 1
ATOM 2369 C CA . LYS A 1 298 ? -16.188 -14.380 5.966 1.00 92.81 298 LYS A CA 1
ATOM 2370 C C . LYS A 1 298 ? -15.866 -15.345 7.106 1.00 92.81 298 LYS A C 1
ATOM 2372 O O . LYS A 1 298 ? -16.585 -16.327 7.276 1.00 92.81 298 LYS A O 1
ATOM 2377 N N . ASP A 1 299 ? -14.844 -15.028 7.897 1.00 92.44 299 ASP A N 1
ATOM 2378 C CA . ASP A 1 299 ? -14.387 -15.860 9.009 1.00 92.44 299 ASP A CA 1
ATOM 2379 C C . ASP A 1 299 ? -15.110 -15.530 10.335 1.00 92.44 299 ASP A C 1
ATOM 2381 O O . ASP A 1 299 ? -14.990 -16.271 11.310 1.00 92.44 299 ASP A O 1
ATOM 2385 N N . PHE A 1 300 ? -15.928 -14.466 10.373 1.00 92.31 300 PHE A N 1
ATOM 2386 C CA . PHE A 1 300 ? -16.650 -13.989 11.562 1.00 92.31 300 PHE A CA 1
ATOM 2387 C C . PHE A 1 300 ? -18.171 -14.096 11.387 1.00 92.31 300 PHE A C 1
ATOM 2389 O O . PHE A 1 300 ? -18.885 -13.101 11.237 1.00 92.31 300 PHE A O 1
ATOM 2396 N N . ALA A 1 301 ? -18.704 -15.318 11.411 1.00 91.25 301 ALA A N 1
ATOM 2397 C CA . ALA A 1 301 ? -20.143 -15.539 11.285 1.00 91.25 301 ALA A CA 1
ATOM 2398 C C . ALA A 1 301 ? -20.910 -15.039 12.528 1.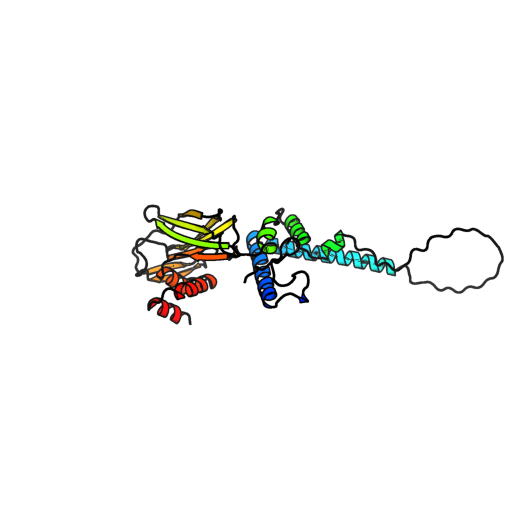00 91.25 301 ALA A C 1
ATOM 2400 O O . ALA A 1 301 ? -20.852 -15.643 13.597 1.00 91.25 301 ALA A O 1
ATOM 2401 N N . SER A 1 302 ? -21.683 -13.959 12.377 1.00 93.12 302 SER A N 1
ATOM 2402 C CA . SER A 1 302 ? -22.562 -13.427 13.427 1.00 93.12 302 SER A CA 1
ATOM 2403 C C . SER A 1 302 ? -23.849 -12.816 12.838 1.00 93.12 302 SER A C 1
ATOM 2405 O O . SER A 1 302 ? -23.888 -12.498 11.641 1.00 93.12 302 SER A O 1
ATOM 2407 N N . PRO A 1 303 ? -24.921 -12.632 13.640 1.00 92.31 303 PRO A N 1
ATOM 2408 C CA . PRO A 1 303 ? -26.112 -11.899 13.203 1.00 92.31 303 PRO A CA 1
ATOM 2409 C C . PRO A 1 303 ? -25.786 -10.480 12.727 1.00 92.31 303 PRO A C 1
ATOM 2411 O O . PRO A 1 303 ? -26.395 -10.006 11.771 1.00 92.31 303 PRO A O 1
ATOM 2414 N N . GLU A 1 304 ? -24.793 -9.841 13.349 1.00 90.12 304 GLU A N 1
ATOM 2415 C CA . GLU A 1 304 ? -24.326 -8.511 12.962 1.00 90.12 304 GLU A CA 1
ATOM 2416 C C . GLU A 1 304 ? -23.645 -8.535 11.599 1.00 90.12 304 GLU A C 1
ATOM 2418 O O . GLU A 1 304 ? -23.998 -7.754 10.724 1.00 90.12 304 GLU A O 1
ATOM 2423 N N . THR A 1 305 ? -22.739 -9.490 11.378 1.00 93.31 305 THR A N 1
ATOM 2424 C CA . THR A 1 305 ? -22.080 -9.681 10.082 1.00 93.31 305 THR A CA 1
ATOM 2425 C C . THR A 1 305 ? -23.113 -9.825 8.970 1.00 93.31 305 THR A C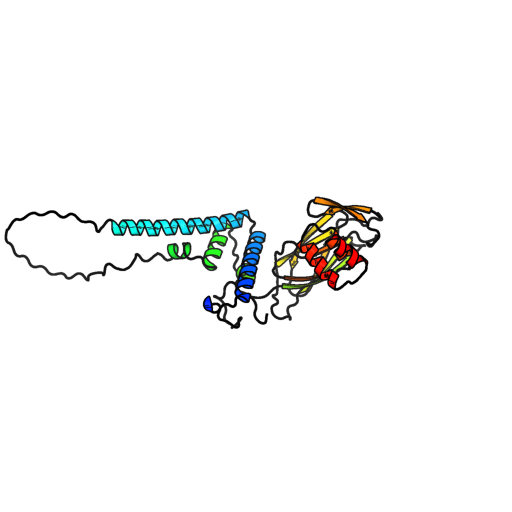 1
ATOM 2427 O O . THR A 1 305 ? -23.006 -9.177 7.933 1.00 93.31 305 THR A O 1
ATOM 2430 N N . ARG A 1 306 ? -24.163 -10.624 9.204 1.00 93.31 306 ARG A N 1
ATOM 2431 C CA . ARG A 1 306 ? -25.271 -10.767 8.252 1.00 93.31 306 ARG A CA 1
ATOM 2432 C C . ARG A 1 306 ? -26.010 -9.448 8.038 1.00 93.31 306 ARG A C 1
ATOM 2434 O O . ARG A 1 306 ? -26.317 -9.125 6.895 1.00 93.31 306 ARG A O 1
ATOM 2441 N N . HIS A 1 307 ? -26.317 -8.720 9.110 1.00 91.25 307 HIS A N 1
ATOM 2442 C CA . HIS A 1 307 ? -27.030 -7.448 9.035 1.00 91.25 307 HIS A CA 1
ATOM 2443 C C . HIS A 1 307 ? -26.249 -6.413 8.218 1.00 91.25 307 HIS A C 1
ATOM 2445 O O . HIS A 1 307 ? -26.784 -5.881 7.250 1.00 91.25 307 HIS A O 1
ATOM 2451 N N . VAL A 1 308 ? -24.971 -6.198 8.541 1.00 91.06 308 VAL A N 1
ATOM 2452 C CA . VAL A 1 308 ? -24.109 -5.233 7.844 1.00 91.06 308 VAL A CA 1
ATOM 2453 C C . VAL A 1 308 ? -23.929 -5.612 6.373 1.00 91.06 308 VAL A C 1
ATOM 2455 O O . VAL A 1 308 ? -24.086 -4.756 5.509 1.00 91.06 308 VAL A O 1
ATOM 2458 N N . LEU A 1 309 ? -23.685 -6.892 6.061 1.00 91.31 309 LEU A N 1
ATOM 2459 C CA . LEU A 1 309 ? -23.576 -7.354 4.671 1.00 91.31 309 LEU A CA 1
ATOM 2460 C C . LEU A 1 309 ? -24.889 -7.183 3.891 1.00 91.31 309 LEU A C 1
ATOM 2462 O O . LEU A 1 309 ? -24.855 -6.809 2.724 1.00 91.31 309 LEU A O 1
ATOM 2466 N N . SER A 1 310 ? -26.040 -7.425 4.529 1.00 91.88 310 SER A N 1
ATOM 2467 C CA . SER A 1 310 ? -27.356 -7.263 3.886 1.00 91.88 310 SER A CA 1
ATOM 2468 C C . SER A 1 310 ? -27.705 -5.802 3.609 1.00 91.88 310 SER A C 1
ATOM 2470 O O . SER A 1 310 ? -28.512 -5.544 2.733 1.00 91.88 310 SER A O 1
ATOM 2472 N N . ASN A 1 311 ? -27.116 -4.851 4.339 1.00 87.00 311 ASN A N 1
ATOM 2473 C CA . ASN A 1 311 ? -27.323 -3.421 4.093 1.00 87.00 311 ASN A CA 1
ATOM 2474 C C . ASN A 1 311 ? -26.500 -2.895 2.898 1.00 87.00 311 ASN A C 1
ATOM 2476 O O . ASN A 1 311 ? -26.690 -1.750 2.495 1.00 87.00 311 ASN A O 1
ATOM 2480 N N . ILE A 1 312 ? -25.566 -3.695 2.370 1.00 83.44 312 ILE A N 1
ATOM 2481 C CA . ILE A 1 312 ? -24.668 -3.324 1.262 1.00 83.44 312 ILE A CA 1
ATOM 2482 C C . ILE A 1 312 ? -25.109 -3.935 -0.074 1.00 83.44 312 ILE A C 1
ATOM 2484 O O . ILE A 1 312 ? -24.807 -3.367 -1.123 1.00 83.44 312 ILE A O 1
ATOM 2488 N N . ILE A 1 313 ? -25.793 -5.084 -0.030 1.00 72.38 313 ILE A N 1
ATOM 2489 C CA . ILE A 1 313 ? -26.345 -5.803 -1.192 1.00 72.38 313 ILE A CA 1
ATOM 2490 C C . ILE A 1 313 ? -27.728 -5.249 -1.530 1.00 72.38 313 ILE A C 1
ATOM 2492 O O . ILE A 1 313 ? -27.976 -5.017 -2.734 1.00 72.38 313 ILE A O 1
#

Secondary structure (DSSP, 8-state):
--S---S-GGG--S--SSS-SS-GGG--HHHHHHHHHHHHHHHHHHHHHH-HHHHHHHHHHHHHHHHHHHHHHHHHHHHHHTT--------------------------S-------HHHHHHHS--HHHHHHHHHHHHS---HHHHIIIIIS--BEEEEEEEEEETTTTEEEEEEEE--SSTTB----EEEEEEEEETTEEEEEEEEEPSSEEEEEEEP-SPP---SEEEEE-TTS-EEEEE-TTS-TT--EEEEEE-TT--S-EEEEEE--HHHHHHHHHH---HHHHHHHHHHHTT---HHHHHHHHTT-

Radius of gyration: 31.66 Å; Cα contacts (8 Å, |Δi|>4): 410; chains: 1; bounding box: 72×41×113 Å

Organism: NCBI:txid31246

Foldseek 3Di:
DLAFAAQDQPPDPDDRDPFDPVDPVGDDPVNVVVNVVLVVLLVLLVCVVQPPVLVVVLVVVLVVLLVVLVVVLVVVVVVVVVVPDDDDDDDDDDDDDDDDDDDDDPDDDPDDRPPRPPSSVLSNDDDPVSSQVSSCVRPVDGCVVSCVQRRGDGAFWEKEKEWDQDLVQQWIWIKIFTDPPDPRHDFDWAKKWKWWQFQAEIDIDIDTDDGGMDIDIGHHPDFQAPDQWGFGQYPVRDTDIDGCPPPDSSGRTLEMDIRLVCSTRYDYHYPDDLNSLLCQLQPPPRPVSVVVSLVVCVVVDDPSSVVSVVVVD

InterPro domains:
  IPR037813 Transcription initiation factor TFIID subunit 2 [PTHR15137] (23-313)
  IPR057345 Transcription initiation factor TFIID subunit 2, Ig-like domain [PF25316] (155-273)
  IPR057991 Transcription initiation factor TFIID subunit 2, TPR repeats [PF25577] (274-313)

Nearest PDB structures (foldseek):
  7edx-assembly1_B  TM=9.087E-01  e=8.957E-27  Homo sapiens
  6mzc-assembly1_B  TM=8.292E-01  e=5.819E-16  Homo sapiens
  5fur-assembly1_I  TM=6.766E-01  e=1.940E-14  Homo sapiens
  7v9o-assembly1_A  TM=5.853E-01  e=5.245E-04  Saccharopolyspora erythraea NRRL 2338
  8t41-assembly1_A  TM=5.310E-01  e=2.314E-04  Mycobacterium tuberculosis

Sequence (313 aa):
MRYGIVLDPSKLTSKLTYFDLSSSHLISPDYLSAYKKKSHLVIRMLELRLGQPVLLQVLNKLLVLARLSTKSILSSTDRNQSLSVGLDGCGRNEGDSVSVTSNTQPQQNPTVPPCMSDEHRANILLSTTSFRRIISMVTGQDIRNFLNQWACHAGHVRMFAKFHFNRKRNVVELELKQDLQSRGTLNYTGPITVMLQELDGAFIHTFKLEEGRMSRDLPCHSKSRKHRKKKISLANGDEVDMDLARIDPESPLLWLRIDPDLAIIHDIHVDQPDFMWHLMLAHDRDCLGQLEAVNALKDFASPETRHVLSNII

Mean predicted aligned error: 10.6 Å

Solvent-accessible surface area (backbone atoms only — not comparable to full-atom values): 18806 Å² total; per-residue (Å²): 124,103,46,58,63,57,76,42,70,92,81,65,92,67,91,54,52,97,52,58,85,90,43,79,91,50,54,50,70,69,56,52,53,52,41,52,55,51,53,54,49,53,52,50,35,48,29,72,72,63,34,64,72,53,48,50,51,39,54,51,50,50,53,50,45,25,52,54,34,52,52,54,55,52,59,56,50,54,61,65,57,74,77,75,76,88,81,90,80,90,79,91,81,89,81,92,82,91,81,90,81,89,80,89,73,86,83,78,81,93,77,73,75,82,79,73,50,73,65,46,47,50,40,62,51,86,42,75,67,50,52,46,50,46,42,26,71,74,69,73,47,81,55,62,66,58,42,45,61,65,29,51,32,50,52,30,35,33,34,42,36,43,65,46,78,40,67,93,76,40,25,36,43,36,35,42,36,51,42,79,80,56,88,58,40,36,90,61,71,44,81,46,41,36,35,39,34,32,57,73,25,54,45,80,47,74,47,72,42,60,76,50,67,48,76,47,76,40,82,48,87,50,72,52,57,91,52,59,62,48,74,27,42,44,84,88,67,52,73,44,80,40,76,38,77,86,49,61,57,74,51,31,70,54,42,78,45,72,44,88,83,54,71,61,64,66,50,75,46,71,66,66,62,66,69,29,35,51,48,34,45,75,63,49,89,43,70,68,55,25,50,50,22,55,62,59,46,71,82,48,87,44,77,61,51,52,51,60,53,60,75,73,110